Protein AF-A0A813A6P0-F1 (afdb_monomer_lite)

Structure (mmCIF, N/CA/C/O backbone):
data_AF-A0A813A6P0-F1
#
_entry.id   AF-A0A813A6P0-F1
#
loop_
_atom_site.group_PDB
_atom_site.id
_atom_site.type_symbol
_atom_site.label_atom_id
_atom_site.label_alt_id
_atom_site.label_comp_id
_atom_site.label_asym_id
_atom_site.label_entity_id
_atom_site.label_seq_id
_atom_site.pdbx_PDB_ins_code
_atom_site.Cartn_x
_atom_site.Cartn_y
_atom_site.Cartn_z
_atom_site.occupancy
_atom_site.B_iso_or_equiv
_atom_site.auth_seq_id
_atom_site.auth_comp_id
_atom_site.auth_asym_id
_atom_site.auth_atom_id
_atom_site.pdbx_PDB_model_num
ATOM 1 N N . MET A 1 1 ? 9.083 -2.008 -24.569 1.00 53.41 1 MET A N 1
ATOM 2 C CA . MET A 1 1 ? 10.157 -1.833 -23.577 1.00 53.41 1 MET A CA 1
ATOM 3 C C . MET A 1 1 ? 10.030 -2.790 -22.388 1.00 53.41 1 MET A C 1
ATOM 5 O O . MET A 1 1 ? 9.510 -2.415 -21.337 1.00 53.41 1 MET A O 1
ATOM 9 N N . ARG A 1 2 ? 10.473 -4.040 -22.572 1.00 54.16 2 ARG A N 1
ATOM 10 C CA . ARG A 1 2 ? 10.537 -5.105 -21.547 1.00 54.16 2 ARG A CA 1
ATOM 11 C C . ARG A 1 2 ? 12.002 -5.489 -21.346 1.00 54.16 2 ARG A C 1
ATOM 13 O O . ARG A 1 2 ? 12.738 -5.520 -22.327 1.00 54.16 2 ARG A O 1
ATOM 20 N N . PHE A 1 3 ? 12.427 -5.786 -20.118 1.00 65.81 3 PHE A N 1
ATOM 21 C CA . PHE A 1 3 ? 13.826 -6.122 -19.855 1.00 65.81 3 PHE A CA 1
ATOM 22 C C . PHE A 1 3 ? 14.015 -7.152 -18.747 1.00 65.81 3 PHE A C 1
ATOM 24 O O . PHE A 1 3 ? 13.202 -7.254 -17.833 1.00 65.81 3 PHE A O 1
ATOM 31 N N . LEU A 1 4 ? 15.136 -7.860 -18.823 1.00 63.03 4 LEU A N 1
ATOM 32 C CA . LEU A 1 4 ? 15.678 -8.726 -17.789 1.00 63.03 4 LEU A CA 1
ATOM 33 C C . LEU A 1 4 ? 16.896 -8.040 -17.160 1.00 63.03 4 LEU A C 1
ATOM 35 O O . LEU A 1 4 ? 17.732 -7.475 -17.868 1.00 63.03 4 LEU A O 1
ATOM 39 N N . GLN A 1 5 ? 17.016 -8.090 -15.833 1.00 65.38 5 GLN A N 1
ATOM 40 C CA . GLN A 1 5 ? 18.200 -7.618 -15.116 1.00 65.38 5 GLN A CA 1
ATOM 41 C C . GLN A 1 5 ? 18.972 -8.803 -14.529 1.00 65.38 5 GLN A C 1
ATOM 43 O O . GLN A 1 5 ? 18.424 -9.567 -13.743 1.00 65.38 5 GLN A O 1
ATOM 48 N N . LEU A 1 6 ? 20.262 -8.901 -14.852 1.00 59.06 6 LEU A N 1
ATOM 49 C CA . LEU A 1 6 ? 21.189 -9.916 -14.353 1.00 59.06 6 LEU A CA 1
ATOM 50 C C . LEU A 1 6 ? 22.360 -9.219 -13.652 1.00 59.06 6 LEU A C 1
ATOM 52 O O . LEU A 1 6 ? 23.270 -8.678 -14.283 1.00 59.06 6 LEU A O 1
ATOM 56 N N . GLY A 1 7 ? 22.321 -9.163 -12.319 1.00 66.06 7 GLY A N 1
ATOM 57 C CA . GLY A 1 7 ? 23.296 -8.404 -11.534 1.00 66.06 7 GLY A CA 1
ATOM 58 C C . GLY A 1 7 ? 23.298 -6.917 -11.910 1.00 66.06 7 GLY A C 1
ATOM 59 O O . GLY A 1 7 ? 22.307 -6.214 -11.706 1.00 66.06 7 GLY A O 1
ATOM 60 N N . LYS A 1 8 ? 24.426 -6.427 -12.443 1.00 73.56 8 LYS A N 1
ATOM 61 C CA . LYS A 1 8 ? 24.566 -5.047 -12.946 1.00 73.56 8 LYS A CA 1
ATOM 62 C C . LYS A 1 8 ? 24.266 -4.917 -14.438 1.00 73.56 8 LYS A C 1
ATOM 64 O O . LYS A 1 8 ? 24.390 -3.815 -14.958 1.00 73.56 8 LYS A O 1
ATOM 69 N N . PHE A 1 9 ? 23.892 -5.989 -15.120 1.00 75.62 9 PHE A N 1
ATOM 70 C CA . PHE A 1 9 ? 23.568 -5.968 -16.539 1.00 75.62 9 PHE A CA 1
ATOM 71 C C . PHE A 1 9 ? 22.054 -5.936 -16.735 1.00 75.62 9 PHE A C 1
ATOM 73 O O . PHE A 1 9 ? 21.309 -6.509 -15.939 1.00 75.62 9 PHE A O 1
ATOM 80 N N . ARG A 1 10 ? 21.591 -5.266 -17.787 1.00 74.62 10 ARG A N 1
ATOM 81 C CA . ARG A 1 10 ? 20.210 -5.359 -18.260 1.00 74.62 10 ARG A CA 1
ATOM 82 C C . ARG A 1 10 ? 20.204 -5.710 -19.733 1.00 74.62 10 ARG A C 1
ATOM 84 O O . ARG A 1 10 ? 21.042 -5.212 -20.476 1.00 74.62 10 ARG A O 1
ATOM 91 N N . ILE A 1 11 ? 19.258 -6.548 -20.126 1.00 83.00 11 ILE A N 1
ATOM 92 C CA . ILE A 1 11 ? 19.004 -6.898 -21.518 1.00 83.00 11 ILE A CA 1
ATOM 93 C C . ILE A 1 11 ? 17.529 -6.705 -21.821 1.00 83.00 11 ILE A C 1
ATOM 95 O O . ILE A 1 11 ? 16.694 -7.023 -20.975 1.00 83.00 11 ILE A O 1
ATOM 99 N N . GLY A 1 12 ? 17.172 -6.171 -22.980 1.00 75.75 12 GLY A N 1
ATOM 100 C CA . GLY A 1 12 ? 15.758 -5.970 -23.256 1.00 75.75 12 GLY A CA 1
ATOM 101 C C . GLY A 1 12 ? 15.425 -5.315 -24.576 1.00 75.75 12 GLY A C 1
ATOM 102 O O . GLY A 1 12 ? 16.261 -4.701 -25.232 1.00 75.75 12 GLY A O 1
ATOM 103 N N . ASP A 1 13 ? 14.150 -5.445 -24.915 1.00 74.56 13 ASP A N 1
ATOM 104 C CA . ASP A 1 13 ? 13.506 -4.716 -25.994 1.00 74.56 13 ASP A CA 1
ATOM 105 C C . ASP A 1 13 ? 13.376 -3.242 -25.609 1.00 74.56 13 ASP A C 1
ATOM 107 O O . ASP A 1 13 ? 12.907 -2.926 -24.509 1.00 74.56 13 ASP A O 1
ATOM 111 N N . VAL A 1 14 ? 13.734 -2.348 -26.529 1.00 62.59 14 VAL A N 1
ATOM 112 C CA . VAL A 1 14 ? 13.591 -0.906 -26.334 1.00 62.59 14 VAL A CA 1
ATOM 113 C C . VAL A 1 14 ? 12.241 -0.437 -26.896 1.00 62.59 14 VAL A C 1
ATOM 115 O O . VAL A 1 14 ? 11.357 -0.007 -26.155 1.00 62.59 14 VAL A O 1
ATOM 118 N N . ASP A 1 15 ? 12.012 -0.598 -28.192 1.00 66.31 15 ASP A N 1
ATOM 119 C CA . ASP A 1 15 ? 10.896 0.021 -28.922 1.00 66.31 15 ASP A CA 1
ATOM 120 C C . ASP A 1 15 ? 10.142 -0.933 -29.865 1.00 66.31 15 ASP A C 1
ATOM 122 O O . ASP A 1 15 ? 9.414 -0.482 -30.749 1.00 66.31 15 ASP A O 1
ATOM 126 N N . GLY A 1 16 ? 10.305 -2.245 -29.694 1.00 68.31 16 GLY A N 1
ATOM 127 C CA . GLY A 1 16 ? 9.749 -3.268 -30.579 1.00 68.31 16 GLY A CA 1
ATOM 128 C C . GLY A 1 16 ? 10.576 -3.514 -31.841 1.00 68.31 16 GLY A C 1
ATOM 129 O O . GLY A 1 16 ? 10.213 -4.375 -32.637 1.00 68.31 16 GLY A O 1
ATOM 130 N N . ARG A 1 17 ? 11.669 -2.769 -32.052 1.00 72.12 17 ARG A N 1
ATOM 131 C CA . ARG A 1 17 ? 12.561 -2.919 -33.213 1.00 72.12 17 ARG A CA 1
ATOM 132 C C . ARG A 1 17 ? 14.010 -3.176 -32.831 1.00 72.12 17 ARG A C 1
ATOM 134 O O . ARG A 1 17 ? 14.789 -3.568 -33.692 1.00 72.12 17 ARG A O 1
ATOM 141 N N . ARG A 1 18 ? 14.390 -2.909 -31.582 1.00 76.06 18 ARG A N 1
ATOM 142 C CA . ARG A 1 18 ? 15.786 -2.930 -31.141 1.00 76.06 18 ARG A CA 1
ATOM 143 C C . ARG A 1 18 ? 15.944 -3.602 -29.784 1.00 76.06 18 ARG A C 1
ATOM 145 O O . ARG A 1 18 ? 15.180 -3.327 -28.857 1.00 76.06 18 ARG A O 1
ATOM 152 N N . PHE A 1 19 ? 16.965 -4.447 -29.670 1.00 80.81 19 PHE A N 1
ATOM 153 C CA . PHE A 1 19 ? 17.335 -5.169 -28.453 1.00 80.81 19 PHE A CA 1
ATOM 154 C C . PHE A 1 19 ? 18.674 -4.652 -27.921 1.00 80.81 19 PHE A C 1
ATOM 156 O O . PHE A 1 19 ? 19.619 -4.482 -28.687 1.00 80.81 19 PHE A O 1
ATOM 163 N N . VAL A 1 20 ? 18.776 -4.385 -26.618 1.00 83.38 20 VAL A N 1
ATOM 164 C CA . VAL A 1 20 ? 19.974 -3.768 -26.020 1.00 83.38 20 VAL A CA 1
ATOM 165 C C . VAL A 1 20 ? 20.509 -4.550 -24.839 1.00 83.38 20 VAL A C 1
ATOM 167 O O . VAL A 1 20 ? 19.744 -5.163 -24.101 1.00 83.38 20 VAL A O 1
ATOM 170 N N . VAL A 1 21 ? 21.820 -4.443 -24.627 1.00 83.38 21 VAL A N 1
ATOM 171 C CA . VAL A 1 21 ? 22.552 -4.907 -23.446 1.00 83.38 21 VAL A CA 1
ATOM 172 C C . VAL A 1 21 ? 23.219 -3.697 -22.797 1.00 83.38 21 VAL A C 1
ATOM 174 O O . VAL A 1 21 ? 24.005 -3.001 -23.436 1.00 83.38 21 VAL A O 1
ATOM 177 N N . THR A 1 22 ? 22.940 -3.428 -21.524 1.00 79.62 22 THR A N 1
ATOM 178 C CA . THR A 1 22 ? 23.461 -2.262 -20.794 1.00 79.62 22 THR A CA 1
ATOM 179 C C . THR A 1 22 ? 24.051 -2.656 -19.442 1.00 79.62 22 THR A C 1
ATOM 181 O O . THR A 1 22 ? 23.710 -3.693 -18.876 1.00 79.62 22 THR A O 1
ATOM 184 N N . HIS A 1 23 ? 24.925 -1.814 -18.880 1.00 75.06 23 HIS A N 1
ATOM 185 C CA . HIS A 1 23 ? 25.440 -1.970 -17.517 1.00 75.06 23 HIS A CA 1
ATOM 186 C C . HIS A 1 23 ? 24.983 -0.817 -16.609 1.00 75.06 23 HIS A C 1
ATOM 188 O O . HIS A 1 23 ? 25.309 0.348 -16.831 1.00 75.06 23 HIS A O 1
ATOM 194 N N . LEU A 1 24 ? 24.254 -1.152 -15.545 1.00 63.12 24 LEU A N 1
ATOM 195 C CA . LEU A 1 24 ? 23.575 -0.244 -14.617 1.00 63.12 24 LEU A CA 1
ATOM 196 C C . LEU A 1 24 ? 24.505 0.751 -13.933 1.00 63.12 24 LEU A C 1
ATOM 198 O O . LEU A 1 24 ? 24.235 1.947 -13.918 1.00 63.12 24 LEU A O 1
ATOM 202 N N . LYS A 1 25 ? 25.609 0.262 -13.355 1.00 63.75 25 LYS A N 1
ATOM 203 C CA . LYS A 1 25 ? 26.492 1.103 -12.529 1.00 63.75 25 LYS A CA 1
ATOM 204 C C . LYS A 1 25 ? 27.263 2.125 -13.365 1.00 63.75 25 LYS A C 1
ATOM 206 O O . LYS A 1 25 ? 27.583 3.201 -12.874 1.00 63.75 25 LYS A O 1
ATOM 211 N N . THR A 1 26 ? 27.606 1.773 -14.601 1.00 62.28 26 THR A N 1
ATOM 212 C CA . THR A 1 26 ? 28.358 2.666 -15.497 1.00 62.28 26 THR A CA 1
ATOM 213 C C . THR A 1 26 ? 27.436 3.481 -16.396 1.00 62.28 26 THR A C 1
ATOM 215 O O . THR A 1 26 ? 27.852 4.527 -16.879 1.00 62.28 26 THR A O 1
ATOM 218 N N . GLY A 1 27 ? 26.192 3.035 -16.594 1.00 62.66 27 GLY A N 1
ATOM 219 C CA . GLY A 1 27 ? 25.265 3.613 -17.562 1.00 62.66 27 GLY A CA 1
ATOM 220 C C . GLY A 1 27 ? 25.603 3.256 -19.010 1.00 62.66 27 GLY A C 1
ATOM 221 O O . GLY A 1 27 ? 24.976 3.792 -19.916 1.00 62.66 27 GLY A O 1
ATOM 222 N N . ASN A 1 28 ? 26.582 2.374 -19.235 1.00 68.25 28 ASN A N 1
ATOM 223 C CA . ASN A 1 28 ? 27.074 2.070 -20.574 1.00 68.25 28 ASN A CA 1
ATOM 224 C C . ASN A 1 28 ? 26.067 1.211 -21.342 1.00 68.25 28 ASN A C 1
ATOM 226 O O . ASN A 1 28 ? 25.557 0.222 -20.806 1.00 68.25 28 ASN A O 1
ATOM 230 N N . LEU A 1 29 ? 25.861 1.559 -22.610 1.00 72.75 29 LEU A N 1
ATOM 231 C CA . LEU A 1 29 ? 25.412 0.626 -23.633 1.00 72.75 29 LEU A CA 1
ATOM 232 C C . LEU A 1 29 ? 26.588 -0.295 -23.969 1.00 72.75 29 LEU A C 1
ATOM 234 O O . LEU A 1 29 ? 27.685 0.190 -24.226 1.00 72.75 29 LEU A O 1
ATOM 238 N N . LEU A 1 30 ? 26.376 -1.604 -23.880 1.00 75.56 30 LEU A N 1
ATOM 239 C CA . LEU A 1 30 ? 27.382 -2.610 -24.217 1.00 75.56 30 LEU A CA 1
ATOM 240 C C . LEU A 1 30 ? 27.163 -3.135 -25.632 1.00 75.56 30 LEU A C 1
ATOM 242 O O . LEU A 1 30 ? 28.125 -3.265 -26.377 1.00 75.56 30 LEU A O 1
ATOM 246 N N . GLN A 1 31 ? 25.910 -3.436 -25.986 1.00 80.38 31 GLN A N 1
ATOM 247 C CA . GLN A 1 31 ? 25.528 -3.913 -27.316 1.00 80.38 31 GLN A CA 1
ATOM 248 C C . GLN A 1 31 ? 24.117 -3.438 -27.674 1.00 80.38 31 GLN A C 1
ATOM 250 O O . GLN A 1 31 ? 23.252 -3.328 -26.800 1.00 80.38 31 GLN A O 1
ATOM 255 N N . LEU A 1 32 ? 23.891 -3.189 -28.962 1.00 79.94 32 LEU A N 1
ATOM 256 C CA . LEU A 1 32 ? 22.609 -2.826 -29.556 1.00 79.94 32 LEU A CA 1
ATOM 257 C C . LEU A 1 32 ? 22.414 -3.659 -30.827 1.00 79.94 32 LEU A C 1
ATOM 259 O O . LEU A 1 32 ? 23.316 -3.751 -31.656 1.00 79.94 32 LEU A O 1
ATOM 263 N N . TYR A 1 33 ? 21.239 -4.263 -30.958 1.00 82.88 33 TYR A N 1
ATOM 264 C CA . TYR A 1 33 ? 20.861 -5.124 -32.072 1.00 82.88 33 TYR A CA 1
ATOM 265 C C . TYR A 1 33 ? 19.585 -4.609 -32.737 1.00 82.88 33 TYR A C 1
ATOM 267 O O . TYR A 1 33 ? 18.623 -4.249 -32.049 1.00 82.88 33 TYR A O 1
ATOM 275 N N . ASN A 1 34 ? 19.569 -4.620 -34.067 1.00 80.12 34 ASN A N 1
ATOM 276 C CA . ASN A 1 34 ? 18.387 -4.366 -34.886 1.00 80.12 34 ASN A CA 1
ATOM 277 C C . ASN A 1 34 ? 17.450 -5.583 -34.908 1.00 80.12 34 ASN A C 1
ATOM 279 O O . ASN A 1 34 ? 17.834 -6.697 -34.550 1.00 80.12 34 ASN A O 1
ATOM 283 N N . SER A 1 35 ? 16.215 -5.388 -35.375 1.00 81.69 35 SER A N 1
ATOM 284 C CA . SER A 1 35 ? 15.210 -6.456 -35.486 1.00 81.69 35 SER A CA 1
ATOM 285 C C . SER A 1 35 ? 15.594 -7.569 -36.463 1.00 81.69 35 SER A C 1
ATOM 287 O O . SER A 1 35 ? 15.035 -8.657 -36.390 1.00 81.69 35 SER A O 1
ATOM 289 N N . ASP A 1 36 ? 16.529 -7.300 -37.375 1.00 82.50 36 ASP A N 1
ATOM 290 C CA . ASP A 1 36 ? 17.105 -8.279 -38.303 1.00 82.50 36 ASP A CA 1
ATOM 291 C C . ASP A 1 36 ? 18.305 -9.052 -37.714 1.00 82.50 36 ASP A C 1
ATOM 293 O O . ASP A 1 36 ? 18.901 -9.884 -38.393 1.00 82.50 36 ASP A O 1
ATOM 297 N N . GLY A 1 37 ? 18.657 -8.792 -36.448 1.00 77.12 37 GLY A N 1
ATOM 298 C CA . GLY A 1 37 ? 19.751 -9.444 -35.729 1.00 77.12 37 GLY A CA 1
ATOM 299 C C . GLY A 1 37 ? 21.133 -8.831 -35.968 1.00 77.12 37 GLY A C 1
ATOM 300 O O . GLY A 1 37 ? 22.107 -9.291 -35.369 1.00 77.12 37 GLY A O 1
ATOM 301 N N . THR A 1 38 ? 21.247 -7.790 -36.797 1.00 83.44 38 THR A N 1
ATOM 302 C CA . THR A 1 38 ? 22.524 -7.101 -37.022 1.00 83.44 38 THR A CA 1
ATOM 303 C C . THR A 1 38 ? 22.912 -6.227 -35.831 1.00 83.44 38 THR A C 1
ATOM 305 O O . THR A 1 38 ? 22.054 -5.669 -35.143 1.00 83.44 38 THR A O 1
ATOM 308 N N . LEU A 1 39 ? 24.219 -6.105 -35.577 1.00 78.75 39 LEU A N 1
ATOM 309 C CA . LEU A 1 39 ? 24.739 -5.183 -34.570 1.00 78.75 39 LEU A CA 1
ATOM 310 C C . LEU A 1 39 ? 24.624 -3.751 -35.103 1.00 78.75 39 LEU A C 1
ATOM 312 O O . LEU A 1 39 ? 25.137 -3.449 -36.180 1.00 78.75 39 LEU A O 1
ATOM 316 N N . ASP A 1 40 ? 23.958 -2.881 -34.352 1.00 72.75 40 ASP A N 1
ATOM 317 C CA . ASP A 1 40 ? 23.882 -1.461 -34.679 1.00 72.75 40 ASP A CA 1
ATOM 318 C C . ASP A 1 40 ? 25.193 -0.789 -34.226 1.00 72.75 40 ASP A C 1
ATOM 320 O O . ASP A 1 40 ? 25.526 -0.839 -33.035 1.00 72.75 40 ASP A O 1
ATOM 324 N N . PRO A 1 41 ? 25.970 -0.189 -35.145 1.00 65.56 41 PRO A N 1
ATOM 325 C CA . PRO A 1 41 ? 27.238 0.450 -34.813 1.00 65.56 41 PRO A CA 1
ATOM 326 C C . PRO A 1 41 ? 27.069 1.788 -34.074 1.00 65.56 41 PRO A C 1
ATOM 328 O O . PRO A 1 41 ? 28.070 2.383 -33.668 1.00 65.56 41 PRO A O 1
ATOM 331 N N . ASP A 1 42 ? 25.843 2.297 -33.901 1.00 62.91 42 ASP A N 1
ATOM 332 C CA . ASP A 1 42 ? 25.589 3.546 -33.185 1.00 62.91 42 ASP A CA 1
ATOM 333 C C . ASP A 1 42 ? 25.695 3.379 -31.655 1.00 62.91 42 ASP A C 1
ATOM 335 O O . ASP A 1 42 ? 24.715 3.347 -30.907 1.00 62.91 42 ASP A O 1
ATOM 339 N N . GLU A 1 43 ? 26.935 3.352 -31.159 1.00 52.12 43 GLU A N 1
ATOM 340 C CA . GLU A 1 43 ? 27.258 3.382 -29.724 1.00 52.12 43 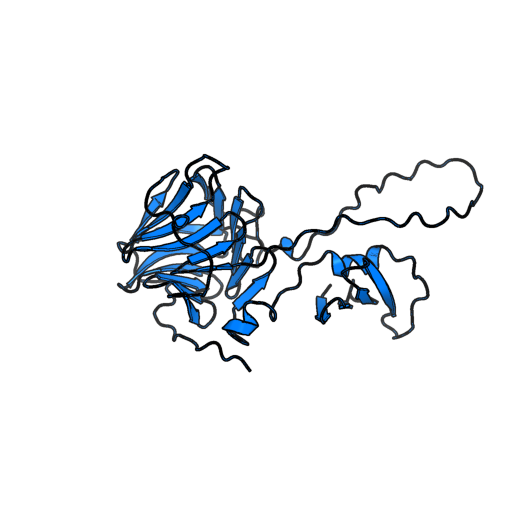GLU A CA 1
ATOM 341 C C . GLU A 1 43 ? 26.829 4.693 -29.028 1.00 52.12 43 GLU A C 1
ATOM 343 O O . GLU A 1 43 ? 26.880 4.805 -27.798 1.00 52.12 43 GLU A O 1
ATOM 348 N N . SER A 1 44 ? 26.406 5.712 -29.790 1.00 52.06 44 SER A N 1
ATOM 349 C CA . SER A 1 44 ? 25.999 7.024 -29.275 1.00 52.06 44 SER A CA 1
ATOM 350 C C . SER A 1 44 ? 24.519 7.107 -28.894 1.00 52.06 44 SER A C 1
ATOM 352 O O . SER A 1 44 ? 24.062 8.152 -28.413 1.00 52.06 44 SER A O 1
ATOM 354 N N . ALA A 1 45 ? 23.788 5.996 -29.041 1.00 54.78 45 ALA A N 1
ATOM 355 C CA . ALA A 1 45 ? 22.393 5.807 -28.674 1.00 54.78 45 ALA A CA 1
ATOM 356 C C . ALA A 1 45 ? 22.138 6.026 -27.168 1.00 54.78 45 ALA A C 1
ATOM 358 O O . ALA A 1 45 ? 21.860 5.109 -26.399 1.00 54.78 45 ALA A O 1
ATOM 359 N N . SER A 1 46 ? 22.171 7.283 -26.726 1.00 49.94 46 SER A N 1
ATOM 360 C CA . SER A 1 46 ? 21.837 7.720 -25.362 1.00 49.94 46 SER A CA 1
ATOM 361 C C . SER A 1 46 ? 20.435 7.277 -24.922 1.00 49.94 46 SER A C 1
ATOM 363 O O . SER A 1 46 ? 20.167 7.130 -23.729 1.00 49.94 46 SER A O 1
ATOM 365 N N . TRP A 1 47 ? 19.556 7.003 -25.889 1.00 54.66 47 TRP A N 1
ATOM 366 C CA . TRP A 1 47 ? 18.241 6.414 -25.684 1.00 54.66 47 TRP A CA 1
ATOM 367 C C . TRP A 1 47 ? 18.300 4.923 -25.301 1.00 54.66 47 TRP A C 1
ATOM 369 O O . TRP A 1 47 ? 17.442 4.466 -24.563 1.00 54.66 47 TRP A O 1
ATOM 379 N N . ALA A 1 48 ? 19.318 4.151 -25.684 1.00 50.22 48 ALA A N 1
ATOM 380 C CA . ALA A 1 48 ? 19.433 2.739 -25.302 1.00 50.22 48 ALA A CA 1
ATOM 381 C C . ALA A 1 48 ? 19.710 2.562 -23.793 1.00 50.22 48 ALA A C 1
ATOM 383 O O . ALA A 1 48 ? 19.229 1.623 -23.157 1.00 50.22 48 ALA A O 1
ATOM 384 N N . GLY A 1 49 ? 20.385 3.539 -23.174 1.00 54.25 49 GLY A N 1
ATOM 385 C CA . GLY A 1 49 ? 20.523 3.647 -21.718 1.00 54.25 49 GLY A CA 1
ATOM 386 C C . GLY A 1 49 ? 19.197 3.878 -20.977 1.00 54.25 49 GLY A C 1
ATOM 387 O O . GLY A 1 49 ? 19.160 3.743 -19.753 1.00 54.25 49 GLY A O 1
ATOM 388 N N . GLN A 1 50 ? 18.090 4.166 -21.680 1.00 55.91 50 GLN A N 1
ATOM 389 C CA . GLN A 1 50 ? 16.754 4.284 -21.081 1.00 55.91 50 GLN A CA 1
ATOM 390 C C . GLN A 1 50 ? 16.323 2.997 -20.383 1.00 55.91 50 GLN A C 1
ATOM 392 O O . GLN A 1 50 ? 15.606 3.088 -19.388 1.00 55.91 50 GLN A O 1
ATOM 397 N N . LEU A 1 51 ? 16.823 1.829 -20.814 1.00 56.09 51 LEU A N 1
ATOM 398 C CA . LEU A 1 51 ? 16.613 0.557 -20.123 1.00 56.09 51 LEU A CA 1
ATOM 399 C C . LEU A 1 51 ? 17.074 0.623 -18.657 1.00 56.09 51 LEU A C 1
ATOM 401 O O . LEU A 1 51 ? 16.412 0.066 -17.788 1.00 56.09 51 LEU A O 1
ATOM 405 N N . ASN A 1 52 ? 18.161 1.351 -18.355 1.00 55.59 52 ASN A N 1
ATOM 406 C CA . ASN A 1 52 ? 18.688 1.545 -16.995 1.00 55.59 52 ASN A CA 1
ATOM 407 C C . ASN A 1 52 ? 17.831 2.494 -16.138 1.00 55.59 52 ASN A C 1
ATOM 409 O O . ASN A 1 52 ? 17.875 2.411 -14.913 1.00 55.59 52 ASN A O 1
ATOM 413 N N . ASN A 1 53 ? 17.030 3.362 -16.763 1.00 53.59 53 ASN A N 1
ATOM 414 C CA . ASN A 1 53 ? 16.123 4.281 -16.067 1.00 53.59 53 ASN A CA 1
ATOM 415 C C . ASN A 1 53 ? 14.777 3.634 -15.720 1.00 53.59 53 ASN A C 1
ATOM 417 O O . ASN A 1 53 ? 13.956 4.246 -15.040 1.00 53.59 53 ASN A O 1
ATOM 421 N N . ARG A 1 54 ? 14.525 2.413 -16.205 1.00 51.81 54 ARG A N 1
ATOM 422 C CA . ARG A 1 54 ? 13.316 1.656 -15.875 1.00 51.81 54 ARG A CA 1
ATOM 423 C C . ARG A 1 54 ? 13.473 0.986 -14.515 1.00 51.81 54 ARG A C 1
ATOM 425 O O . ARG A 1 54 ? 14.568 0.572 -14.131 1.00 51.81 54 ARG A O 1
ATOM 432 N N . TYR A 1 55 ? 12.378 0.836 -13.788 1.00 48.62 55 TYR A N 1
ATOM 433 C CA . TYR A 1 55 ? 12.394 0.055 -12.557 1.00 48.62 55 TYR A CA 1
ATOM 434 C C . TYR A 1 55 ? 12.467 -1.416 -12.928 1.00 48.62 55 TYR A C 1
ATOM 436 O O . TYR A 1 55 ? 11.671 -1.887 -13.738 1.00 48.62 55 TYR A O 1
ATOM 444 N N . ALA A 1 56 ? 13.440 -2.138 -12.373 1.00 46.03 56 ALA A N 1
ATOM 445 C CA . ALA A 1 56 ? 13.386 -3.588 -12.448 1.00 46.03 56 ALA A CA 1
ATOM 446 C C . ALA A 1 56 ? 12.149 -4.008 -11.661 1.00 46.03 56 ALA A C 1
ATOM 448 O O . ALA A 1 56 ? 12.052 -3.708 -10.470 1.00 46.03 56 ALA A O 1
ATOM 449 N N . GLN A 1 57 ? 11.200 -4.651 -12.337 1.00 47.69 57 GLN A N 1
ATOM 450 C CA . GLN A 1 57 ? 10.243 -5.488 -11.638 1.00 47.69 57 GLN A CA 1
ATOM 451 C C . GLN A 1 57 ? 11.079 -6.586 -10.991 1.00 47.69 57 GLN A C 1
ATOM 453 O O . GLN A 1 57 ? 11.679 -7.417 -11.678 1.00 47.69 57 GLN A O 1
ATOM 458 N N . PHE A 1 58 ? 11.209 -6.542 -9.670 1.00 40.97 58 PHE A N 1
ATOM 459 C CA . PHE A 1 58 ? 11.801 -7.658 -8.970 1.00 40.97 58 PHE A CA 1
ATOM 460 C C . PHE A 1 58 ? 10.704 -8.714 -8.873 1.00 40.97 58 PHE A C 1
ATOM 462 O O . PHE A 1 58 ? 9.876 -8.710 -7.963 1.00 40.97 58 PHE A O 1
ATOM 469 N N . HIS A 1 59 ? 10.736 -9.647 -9.822 1.00 41.56 59 HIS A N 1
ATOM 470 C CA . HIS A 1 59 ? 10.390 -11.030 -9.502 1.00 41.56 59 HIS A CA 1
ATOM 471 C C . HIS A 1 59 ? 11.436 -11.621 -8.548 1.00 41.56 59 HIS A C 1
ATOM 473 O O . HIS A 1 59 ? 11.157 -12.577 -7.839 1.00 41.56 59 HIS A O 1
ATOM 479 N N . CYS A 1 60 ? 12.625 -11.001 -8.499 1.00 39.19 60 CYS A N 1
ATOM 480 C CA . CYS A 1 60 ? 13.830 -11.580 -7.943 1.00 39.19 60 CYS A CA 1
ATOM 481 C C . CYS A 1 60 ? 14.722 -10.548 -7.236 1.00 39.19 60 CYS A C 1
ATOM 483 O O . CYS A 1 60 ? 15.388 -9.751 -7.899 1.00 39.19 60 CYS A O 1
ATOM 485 N N . GLY A 1 61 ? 14.776 -10.568 -5.898 1.00 34.38 61 GLY A N 1
ATOM 486 C CA . GLY A 1 61 ? 15.806 -9.865 -5.114 1.00 34.38 61 GLY A CA 1
ATOM 487 C C . GLY A 1 61 ? 15.317 -9.208 -3.817 1.00 34.38 61 GLY A C 1
ATOM 488 O O . GLY A 1 61 ? 14.679 -8.160 -3.843 1.00 34.38 61 GLY A O 1
ATOM 489 N N . GLY A 1 62 ? 15.692 -9.792 -2.672 1.00 45.34 62 GLY A N 1
ATOM 490 C CA . GLY A 1 62 ? 15.281 -9.397 -1.316 1.00 45.34 62 GLY A CA 1
ATOM 491 C C . GLY A 1 62 ? 14.066 -10.188 -0.842 1.00 45.34 62 GLY A C 1
ATOM 492 O O . GLY A 1 62 ? 14.157 -10.936 0.121 1.00 45.34 62 GLY A O 1
ATOM 493 N N . VAL A 1 63 ? 12.967 -10.096 -1.590 1.00 45.22 63 VAL A N 1
ATOM 494 C CA . VAL A 1 63 ? 11.763 -10.907 -1.357 1.00 45.22 63 VAL A CA 1
ATOM 495 C C . VAL A 1 63 ? 12.031 -12.371 -1.688 1.00 45.22 63 VAL A C 1
ATOM 497 O O . VAL A 1 63 ? 11.704 -13.242 -0.909 1.00 45.22 63 VAL A O 1
ATOM 500 N N . GLN A 1 64 ? 12.740 -12.646 -2.777 1.00 42.00 64 GLN A N 1
ATOM 501 C CA . GLN A 1 64 ? 13.023 -14.009 -3.228 1.00 42.00 64 GLN A CA 1
ATOM 502 C C . GLN A 1 64 ? 13.967 -14.804 -2.305 1.00 42.00 64 GLN A C 1
ATOM 504 O O . GLN A 1 64 ? 13.871 -16.018 -2.232 1.00 42.00 64 GLN A O 1
ATOM 509 N N . THR A 1 65 ? 14.829 -14.115 -1.547 1.00 43.00 65 THR A N 1
ATOM 510 C CA . THR A 1 65 ? 15.667 -14.725 -0.496 1.00 43.00 65 THR A CA 1
ATOM 511 C C . THR A 1 65 ? 14.841 -15.125 0.734 1.00 43.00 65 THR A C 1
ATOM 513 O O . THR A 1 65 ? 15.297 -15.921 1.543 1.00 43.00 65 THR A O 1
ATOM 516 N N . ILE A 1 66 ? 13.642 -14.552 0.880 1.00 43.53 66 ILE A N 1
ATOM 517 C CA . ILE A 1 66 ? 12.706 -14.804 1.981 1.00 43.53 66 ILE A CA 1
ATOM 518 C C . ILE A 1 66 ? 11.533 -15.690 1.514 1.00 43.53 66 ILE A C 1
ATOM 520 O O . ILE A 1 66 ? 10.970 -16.406 2.329 1.00 43.53 66 ILE A O 1
ATOM 524 N N . LEU A 1 67 ? 11.167 -15.650 0.225 1.00 45.84 67 LEU A N 1
ATOM 525 C CA . LEU A 1 67 ? 9.884 -16.131 -0.292 1.00 45.84 67 LEU A CA 1
ATOM 526 C C . LEU A 1 67 ? 9.942 -16.952 -1.608 1.00 45.84 67 LEU A C 1
ATOM 528 O O . LEU A 1 67 ? 8.931 -17.492 -2.036 1.00 45.84 67 LEU A O 1
ATOM 532 N N . GLY A 1 68 ? 11.060 -17.012 -2.335 1.00 46.94 68 GLY A N 1
ATOM 533 C CA . GLY A 1 68 ? 11.071 -17.625 -3.674 1.00 46.94 68 GLY A CA 1
ATOM 534 C C . GLY A 1 68 ? 10.002 -17.088 -4.648 1.00 46.94 68 GLY A C 1
ATOM 535 O O . GLY A 1 68 ? 9.723 -15.884 -4.644 1.00 46.94 68 GLY A O 1
ATOM 536 N N . THR A 1 69 ? 9.464 -17.921 -5.550 1.00 50.19 69 THR A N 1
ATOM 537 C CA . THR A 1 69 ? 8.437 -17.489 -6.523 1.00 50.19 69 THR A CA 1
ATOM 538 C C . THR A 1 69 ? 7.039 -17.527 -5.889 1.00 50.19 69 THR A C 1
ATOM 540 O O . THR A 1 69 ? 6.488 -18.592 -5.653 1.00 50.19 69 THR A O 1
ATOM 543 N N . CYS A 1 70 ? 6.432 -16.365 -5.615 1.00 57.38 70 CYS A N 1
ATOM 544 C CA . CYS A 1 70 ? 5.037 -16.299 -5.148 1.00 57.38 70 CYS A CA 1
ATOM 545 C C . CYS A 1 70 ? 4.137 -15.825 -6.302 1.00 57.38 70 CYS A C 1
ATOM 547 O O . CYS A 1 70 ? 4.256 -14.666 -6.726 1.00 57.38 70 CYS A O 1
ATOM 549 N N . PRO A 1 71 ? 3.250 -16.685 -6.839 1.00 61.06 71 PRO A N 1
ATOM 550 C CA . PRO A 1 71 ? 2.325 -16.305 -7.900 1.00 61.06 71 PRO A CA 1
ATOM 551 C C . PRO A 1 71 ? 1.516 -15.053 -7.532 1.00 61.06 71 PRO A C 1
ATOM 553 O O . PRO A 1 71 ? 0.975 -14.931 -6.435 1.00 61.06 71 PRO A O 1
ATOM 556 N N . GLY A 1 72 ? 1.454 -14.092 -8.456 1.00 61.38 72 GLY A N 1
ATOM 557 C CA . GLY A 1 72 ? 0.620 -12.899 -8.297 1.00 61.38 72 GLY A CA 1
ATOM 558 C C . GLY A 1 72 ? 1.183 -11.789 -7.400 1.00 61.38 72 GLY A C 1
ATOM 559 O O . GLY A 1 72 ? 0.489 -10.790 -7.203 1.00 61.38 72 GLY A O 1
ATOM 560 N N . ILE A 1 73 ? 2.419 -11.915 -6.900 1.00 72.94 73 ILE A N 1
ATOM 561 C CA . ILE A 1 73 ? 3.095 -10.881 -6.099 1.00 72.94 73 ILE A CA 1
ATOM 562 C C . ILE A 1 73 ? 4.341 -10.382 -6.832 1.00 72.94 73 ILE A C 1
ATOM 564 O O . ILE A 1 73 ? 5.151 -11.152 -7.341 1.00 72.94 73 ILE A O 1
ATOM 568 N N . THR A 1 74 ? 4.517 -9.066 -6.922 1.00 77.69 74 THR A N 1
ATOM 569 C CA . THR A 1 74 ? 5.721 -8.450 -7.510 1.00 77.69 74 THR A CA 1
ATOM 570 C C . THR A 1 74 ? 6.121 -7.229 -6.700 1.00 77.69 74 THR A C 1
ATOM 572 O O . THR A 1 74 ? 5.266 -6.519 -6.182 1.00 77.69 74 THR A O 1
ATOM 575 N N . THR A 1 75 ? 7.419 -6.958 -6.564 1.00 76.38 75 THR A N 1
ATOM 576 C CA . THR A 1 75 ? 7.898 -5.789 -5.808 1.00 76.38 75 THR A CA 1
ATOM 577 C C . THR A 1 75 ? 8.904 -4.984 -6.620 1.00 76.38 75 THR A C 1
ATOM 579 O O . THR A 1 75 ? 9.535 -5.493 -7.545 1.00 76.38 75 THR A O 1
ATOM 582 N N . GLY A 1 76 ? 9.039 -3.699 -6.301 1.00 74.88 76 GLY A N 1
ATOM 583 C CA . GLY A 1 76 ? 9.951 -2.790 -6.995 1.00 74.88 76 GLY A CA 1
ATOM 584 C C . GLY A 1 76 ? 10.426 -1.639 -6.112 1.00 74.88 76 GLY A C 1
ATOM 585 O O . GLY A 1 76 ? 10.455 -1.765 -4.888 1.00 74.88 76 GLY A O 1
ATOM 586 N N . ASP A 1 77 ? 10.816 -0.512 -6.722 1.00 77.75 77 ASP A N 1
ATOM 587 C CA . ASP A 1 77 ? 11.170 0.710 -5.976 1.00 77.75 77 ASP A CA 1
ATOM 588 C C . ASP A 1 77 ? 9.944 1.239 -5.229 1.00 77.75 77 ASP A C 1
ATOM 590 O O . ASP A 1 77 ? 9.043 1.833 -5.828 1.00 77.75 77 ASP A O 1
ATOM 594 N N . ARG A 1 78 ? 9.920 1.008 -3.913 1.00 86.69 78 ARG A N 1
ATOM 595 C CA . ARG A 1 78 ? 8.868 1.461 -2.996 1.00 86.69 78 ARG A CA 1
ATOM 596 C C . ARG A 1 78 ? 7.451 1.101 -3.456 1.00 86.69 78 ARG A C 1
ATOM 598 O O . ARG A 1 78 ? 6.518 1.857 -3.180 1.00 86.69 78 ARG A O 1
ATOM 605 N N . PHE A 1 79 ? 7.281 -0.034 -4.136 1.00 89.50 79 PHE A N 1
ATOM 606 C CA . PHE A 1 79 ? 5.964 -0.563 -4.484 1.00 89.50 79 PHE A CA 1
ATOM 607 C C . PHE A 1 79 ? 5.868 -2.078 -4.305 1.00 89.50 79 PHE A C 1
ATOM 609 O O . PHE A 1 79 ? 6.861 -2.803 -4.408 1.00 89.50 79 PHE A O 1
ATOM 616 N N . MET A 1 80 ? 4.638 -2.530 -4.086 1.00 90.31 80 MET A N 1
ATOM 617 C CA . MET A 1 80 ? 4.207 -3.921 -4.129 1.00 90.31 80 MET A CA 1
ATOM 618 C C . MET A 1 80 ? 3.000 -4.008 -5.058 1.00 90.31 80 MET A C 1
ATOM 620 O O . MET A 1 80 ? 2.091 -3.184 -4.989 1.00 90.31 80 MET A O 1
ATOM 624 N N . GLN A 1 81 ? 3.013 -5.000 -5.934 1.00 90.62 81 GLN A N 1
ATOM 625 C CA . GLN A 1 81 ? 1.921 -5.360 -6.814 1.00 90.62 81 GLN A CA 1
ATOM 626 C C . GLN A 1 81 ? 1.308 -6.671 -6.331 1.00 90.62 81 GLN A C 1
ATOM 628 O O . GLN A 1 81 ? 2.033 -7.631 -6.067 1.00 90.62 81 GLN A O 1
ATOM 633 N N . LEU A 1 82 ? -0.018 -6.690 -6.263 1.00 89.81 82 LEU A N 1
ATOM 634 C CA . LEU A 1 82 ? -0.849 -7.835 -5.923 1.00 89.81 82 LEU A CA 1
ATOM 635 C C . LEU A 1 82 ? -1.882 -7.971 -7.044 1.00 89.81 82 LEU A C 1
ATOM 637 O O . LEU A 1 82 ? -2.782 -7.143 -7.154 1.00 89.81 82 LEU A O 1
ATOM 641 N N . GLY A 1 83 ? -1.689 -8.943 -7.937 1.00 89.19 83 GLY A N 1
ATOM 642 C CA . GLY A 1 83 ? -2.515 -9.084 -9.140 1.00 89.19 83 GLY A CA 1
ATOM 643 C C . GLY A 1 83 ? -2.478 -7.838 -10.030 1.00 89.19 83 GLY A C 1
ATOM 644 O O . GLY A 1 83 ? -1.406 -7.438 -10.507 1.00 89.19 83 GLY A O 1
ATOM 645 N N . ASP A 1 84 ? -3.645 -7.225 -10.233 1.00 92.56 84 ASP A N 1
ATOM 646 C CA . ASP A 1 84 ? -3.822 -6.005 -11.037 1.00 92.56 84 ASP A CA 1
ATOM 647 C C . ASP A 1 84 ? -3.764 -4.705 -10.217 1.00 92.56 84 ASP A C 1
ATOM 649 O O . ASP A 1 84 ? -4.032 -3.619 -10.732 1.00 92.56 84 ASP A O 1
ATOM 653 N N . TRP A 1 85 ? -3.332 -4.788 -8.956 1.00 96.62 85 TRP A N 1
ATOM 654 C CA . TRP A 1 85 ? -3.272 -3.663 -8.026 1.00 96.62 85 TRP A CA 1
ATOM 655 C C . TRP A 1 85 ? -1.854 -3.349 -7.566 1.00 96.62 85 TRP A C 1
ATOM 657 O O . TRP A 1 85 ? -1.028 -4.245 -7.400 1.00 96.62 85 TRP A O 1
ATOM 667 N N . ARG A 1 86 ? -1.568 -2.066 -7.321 1.00 95.00 86 ARG A N 1
ATOM 668 C CA . ARG A 1 86 ? -0.304 -1.579 -6.759 1.00 95.00 86 ARG A CA 1
ATOM 669 C C . ARG A 1 86 ? -0.509 -0.699 -5.548 1.00 95.00 86 ARG A C 1
ATOM 671 O O . ARG A 1 86 ? -1.292 0.247 -5.588 1.00 95.00 86 ARG A O 1
ATOM 678 N N . LEU A 1 87 ? 0.305 -0.975 -4.537 1.00 96.94 87 LEU A N 1
ATOM 679 C CA . LEU A 1 87 ? 0.543 -0.141 -3.374 1.00 96.94 87 LEU A CA 1
ATOM 680 C C . LEU A 1 87 ? 1.924 0.485 -3.525 1.00 96.94 87 LEU A C 1
ATOM 682 O O . LEU A 1 87 ? 2.902 -0.241 -3.727 1.00 96.94 87 LEU A O 1
ATOM 686 N N . ALA A 1 88 ? 2.024 1.809 -3.454 1.00 94.12 88 ALA A N 1
ATOM 687 C CA . ALA A 1 88 ? 3.273 2.496 -3.756 1.00 94.12 88 ALA A CA 1
ATOM 688 C C . ALA A 1 88 ? 3.462 3.778 -2.941 1.00 94.12 88 ALA A C 1
ATOM 690 O O . ALA A 1 88 ? 2.600 4.647 -2.940 1.00 94.12 88 ALA A O 1
ATOM 691 N N . ALA A 1 89 ? 4.636 3.961 -2.329 1.00 95.12 89 ALA A N 1
ATOM 692 C CA . ALA A 1 89 ? 5.047 5.279 -1.840 1.00 95.12 89 ALA A CA 1
ATOM 693 C C . ALA A 1 89 ? 5.573 6.102 -3.017 1.00 95.12 89 ALA A C 1
ATOM 695 O O . ALA A 1 89 ? 6.723 5.910 -3.424 1.00 95.12 89 ALA A O 1
ATOM 696 N N . MET A 1 90 ? 4.724 6.964 -3.584 1.00 90.81 90 MET A N 1
ATOM 697 C CA . MET A 1 90 ? 4.939 7.763 -4.799 1.00 90.81 90 MET A CA 1
ATOM 698 C C . MET A 1 90 ? 6.078 8.777 -4.664 1.00 90.81 90 MET A C 1
ATOM 700 O O . MET A 1 90 ? 6.860 8.979 -5.598 1.00 90.81 90 MET A O 1
ATOM 704 N N . ASP A 1 91 ? 6.242 9.319 -3.469 1.00 90.19 91 ASP A N 1
ATOM 705 C CA . ASP A 1 91 ? 7.388 10.108 -3.037 1.00 90.19 91 ASP A CA 1
ATOM 706 C C . ASP A 1 91 ? 7.506 10.004 -1.503 1.00 90.19 91 ASP A C 1
ATOM 708 O O . ASP A 1 91 ? 7.106 9.000 -0.912 1.00 90.19 91 ASP A O 1
ATOM 712 N N . ASN A 1 92 ? 8.097 11.002 -0.846 1.00 92.44 92 ASN A N 1
ATOM 713 C CA . ASN A 1 92 ? 8.185 11.030 0.614 1.00 92.44 92 ASN A CA 1
ATOM 714 C C . ASN A 1 92 ? 6.880 11.450 1.301 1.00 92.44 92 ASN A C 1
ATOM 716 O O . ASN A 1 92 ? 6.821 11.347 2.519 1.00 92.44 92 ASN A O 1
ATOM 720 N N . ASN A 1 93 ? 5.882 11.924 0.558 1.00 94.88 93 ASN A N 1
ATOM 721 C CA . ASN A 1 93 ? 4.673 12.574 1.056 1.00 94.88 93 ASN A CA 1
ATOM 722 C C . ASN A 1 93 ? 3.372 11.919 0.566 1.00 94.88 93 ASN A C 1
ATOM 724 O O . ASN A 1 93 ? 2.330 12.189 1.151 1.00 94.88 93 ASN A O 1
ATOM 728 N N . HIS A 1 94 ? 3.416 11.042 -0.439 1.00 96.00 94 HIS A N 1
ATOM 729 C CA . HIS A 1 94 ? 2.245 10.403 -1.038 1.00 96.00 94 HIS A CA 1
ATOM 730 C C . HIS A 1 94 ? 2.409 8.882 -1.099 1.00 96.00 94 HIS A C 1
ATOM 732 O O . HIS A 1 94 ? 3.387 8.375 -1.651 1.00 96.00 94 HIS A O 1
ATOM 738 N N . PHE A 1 95 ? 1.421 8.152 -0.590 1.00 97.94 95 PHE A N 1
ATOM 739 C CA . PHE A 1 95 ? 1.276 6.708 -0.755 1.00 97.94 95 PHE A CA 1
ATOM 740 C C . PHE A 1 95 ? -0.036 6.409 -1.474 1.00 97.94 95 PHE A C 1
ATOM 742 O O . PHE A 1 95 ? -1.064 6.955 -1.091 1.00 97.94 95 PHE A O 1
ATOM 749 N N . SER A 1 96 ? -0.025 5.573 -2.508 1.00 97.69 96 SER A N 1
ATOM 750 C CA . SER A 1 96 ? -1.204 5.321 -3.338 1.00 97.69 96 SER A CA 1
ATOM 751 C C . SER A 1 96 ? -1.576 3.848 -3.442 1.00 97.69 96 SER A C 1
ATOM 753 O O . SER A 1 96 ? -0.723 2.962 -3.350 1.00 97.69 96 SER A O 1
ATOM 755 N N . ILE A 1 97 ? -2.874 3.615 -3.652 1.00 98.38 97 ILE A N 1
ATOM 756 C CA . ILE A 1 97 ? -3.454 2.343 -4.092 1.00 98.38 97 ILE A CA 1
ATOM 757 C C . ILE A 1 97 ? -4.052 2.583 -5.480 1.00 98.38 97 ILE A C 1
ATOM 759 O O . ILE A 1 97 ? -4.921 3.440 -5.640 1.00 98.38 97 ILE A O 1
ATOM 763 N N . SER A 1 98 ? -3.562 1.856 -6.484 1.00 97.56 98 SER A N 1
ATOM 764 C CA . SER A 1 98 ? -3.904 2.076 -7.898 1.00 97.56 98 SER A CA 1
ATOM 765 C C . SER A 1 98 ? -4.047 0.769 -8.673 1.00 97.56 98 SER A C 1
ATOM 767 O O . SER A 1 98 ? -3.371 -0.217 -8.372 1.00 97.56 98 SER A O 1
ATOM 769 N N . HIS A 1 99 ? -4.894 0.768 -9.692 1.00 96.50 99 HIS A N 1
ATOM 770 C CA . HIS A 1 99 ? -5.213 -0.378 -10.530 1.00 96.50 99 HIS A CA 1
ATOM 771 C C . HIS A 1 99 ? -4.525 -0.282 -11.904 1.00 96.50 99 HIS A C 1
ATOM 773 O O . HIS A 1 99 ? -4.207 0.805 -12.389 1.00 96.50 99 HIS A O 1
ATOM 779 N N . ARG A 1 100 ? -4.263 -1.433 -12.538 1.00 91.69 100 ARG A N 1
ATOM 780 C CA . ARG A 1 100 ? -3.493 -1.542 -13.791 1.00 91.69 100 ARG A CA 1
ATOM 781 C C . ARG A 1 100 ? -4.063 -0.732 -14.952 1.00 91.69 100 ARG A C 1
ATOM 783 O O . ARG A 1 100 ? -3.313 -0.363 -15.851 1.00 91.69 100 ARG A O 1
ATOM 790 N N . ASN A 1 101 ? -5.363 -0.466 -14.949 1.00 87.69 101 ASN A N 1
ATOM 791 C CA . ASN A 1 101 ? -6.010 0.335 -15.988 1.00 87.69 101 ASN A CA 1
ATOM 792 C C . ASN A 1 101 ? -5.680 1.839 -15.922 1.00 87.69 101 ASN A C 1
ATOM 794 O O . ASN A 1 101 ? -6.131 2.563 -16.799 1.00 87.69 101 ASN A O 1
ATOM 798 N N . GLY A 1 102 ? -4.910 2.295 -14.928 1.00 88.25 102 GLY A N 1
ATOM 799 C CA . GLY A 1 102 ? -4.512 3.697 -14.771 1.00 88.25 102 GLY A CA 1
ATOM 800 C C . GLY A 1 102 ? -5.222 4.426 -13.630 1.00 88.25 102 GLY A C 1
ATOM 801 O O . GLY A 1 102 ? -4.781 5.505 -13.253 1.00 88.25 102 GLY A O 1
ATOM 802 N N . GLU A 1 103 ? -6.254 3.828 -13.030 1.00 95.62 103 GLU A N 1
ATOM 803 C CA . GLU A 1 103 ? -7.003 4.453 -11.939 1.00 95.62 103 GLU A CA 1
ATOM 804 C C . GLU A 1 103 ? -6.257 4.398 -10.599 1.00 95.62 103 GLU A C 1
ATOM 806 O O . GLU A 1 103 ? -5.791 3.348 -10.146 1.00 95.62 103 GLU A O 1
ATOM 811 N N . THR A 1 104 ? -6.217 5.525 -9.902 1.00 97.44 104 THR A N 1
ATOM 812 C CA . THR A 1 104 ? -5.776 5.671 -8.517 1.00 97.44 104 THR A CA 1
ATOM 813 C C . THR A 1 104 ? -6.997 5.783 -7.621 1.00 97.44 104 THR A C 1
ATOM 815 O O . THR A 1 104 ? -7.696 6.795 -7.597 1.00 97.44 104 THR A O 1
ATOM 818 N N . ALA A 1 105 ? -7.232 4.746 -6.819 1.00 98.31 105 ALA A N 1
ATOM 819 C CA . ALA A 1 105 ? -8.399 4.691 -5.952 1.00 98.31 105 ALA A CA 1
ATOM 820 C C . ALA A 1 105 ? -8.236 5.539 -4.682 1.00 98.31 105 ALA A C 1
ATOM 822 O O . ALA A 1 105 ? -9.205 6.084 -4.147 1.00 98.31 105 ALA A O 1
ATOM 823 N N . MET A 1 106 ? -7.010 5.658 -4.171 1.00 98.50 106 MET A N 1
ATOM 824 C CA . MET A 1 106 ? -6.743 6.420 -2.954 1.00 98.50 106 MET A CA 1
ATOM 825 C C . MET A 1 106 ? -5.299 6.896 -2.880 1.00 98.50 106 MET A C 1
ATOM 827 O O . MET A 1 106 ? -4.376 6.144 -3.198 1.00 98.50 106 MET A O 1
ATOM 831 N N . ILE A 1 107 ? -5.119 8.115 -2.370 1.00 98.38 107 ILE A N 1
ATOM 832 C CA . ILE A 1 107 ? -3.827 8.673 -1.973 1.00 98.38 107 ILE A CA 1
ATOM 833 C C . ILE A 1 107 ? -3.875 9.019 -0.482 1.00 98.38 107 ILE A C 1
ATOM 835 O O . ILE A 1 107 ? -4.758 9.744 -0.022 1.00 98.38 107 ILE A O 1
ATOM 839 N N . TYR A 1 108 ? -2.889 8.524 0.253 1.00 98.38 108 TYR A N 1
ATOM 840 C CA . TYR A 1 108 ? -2.627 8.777 1.662 1.00 98.38 108 TYR A CA 1
ATOM 841 C C . TYR A 1 108 ? -1.442 9.733 1.768 1.00 98.38 108 TYR A C 1
ATOM 843 O O . TYR A 1 108 ? -0.349 9.417 1.285 1.00 98.38 108 TYR A O 1
ATOM 851 N N . LYS A 1 109 ? -1.644 10.900 2.380 1.00 97.25 109 LYS A N 1
ATOM 852 C CA . LYS A 1 109 ? -0.596 11.915 2.500 1.00 97.25 109 LYS A CA 1
ATOM 853 C C . LYS A 1 109 ? 0.098 11.871 3.853 1.00 97.25 109 LYS A C 1
ATOM 855 O O . LYS A 1 109 ? -0.502 11.530 4.867 1.00 97.25 109 LYS A O 1
ATOM 860 N N . SER A 1 110 ? 1.370 12.260 3.869 1.00 94.88 110 SER A N 1
ATOM 861 C CA . SER A 1 110 ? 2.201 12.320 5.079 1.00 94.88 110 SER A CA 1
ATOM 862 C C . SER A 1 110 ? 1.704 13.293 6.147 1.00 94.88 110 SER A C 1
ATOM 864 O O . SER A 1 110 ? 2.196 13.232 7.260 1.00 94.88 110 SER A O 1
ATOM 866 N N . ASP A 1 111 ? 0.793 14.205 5.800 1.00 92.44 111 ASP A N 1
ATOM 867 C CA . ASP A 1 111 ? 0.134 15.145 6.718 1.00 92.44 111 ASP A CA 1
ATOM 868 C C . ASP A 1 111 ? -1.186 14.594 7.298 1.00 92.44 111 ASP A C 1
ATOM 870 O O . ASP A 1 111 ? -1.916 15.315 7.976 1.00 92.44 111 ASP A O 1
ATOM 874 N N . GLY A 1 112 ? -1.521 13.332 7.004 1.00 92.44 112 GLY A N 1
ATOM 875 C CA . GLY A 1 112 ? -2.749 12.676 7.447 1.00 92.44 112 GLY A CA 1
ATOM 876 C C . GLY A 1 112 ? -3.952 12.859 6.520 1.00 92.44 112 GLY A C 1
ATOM 877 O O . GLY A 1 112 ? -4.980 12.227 6.753 1.00 92.44 112 GLY A O 1
ATOM 878 N N . THR A 1 113 ? -3.852 13.682 5.470 1.00 95.62 113 THR A N 1
ATOM 879 C CA . THR A 1 113 ? -4.970 13.919 4.542 1.00 95.62 113 THR A CA 1
ATOM 880 C C . THR A 1 113 ? -5.145 12.782 3.529 1.00 95.62 113 THR A C 1
ATOM 882 O O . THR A 1 113 ? -4.195 12.089 3.155 1.00 95.62 113 THR A O 1
ATOM 885 N N . LEU A 1 114 ? -6.388 12.586 3.075 1.00 97.88 114 LEU A N 1
ATOM 886 C CA . LEU A 1 114 ? -6.777 11.536 2.132 1.00 97.88 114 LEU A CA 1
ATOM 887 C C . LEU A 1 114 ? -7.345 12.150 0.858 1.00 97.88 114 LEU A C 1
ATOM 889 O O . LEU A 1 114 ? -8.214 13.019 0.922 1.00 97.88 114 LEU A O 1
ATOM 893 N N . HIS A 1 115 ? -6.915 11.655 -0.299 1.00 97.50 115 HIS A N 1
ATOM 894 C CA . HIS A 1 115 ? -7.498 12.028 -1.583 1.00 97.50 115 HIS A CA 1
ATOM 895 C C . HIS A 1 115 ? -8.110 10.787 -2.226 1.00 97.50 115 HIS A C 1
ATOM 897 O O . HIS A 1 115 ? -7.400 9.912 -2.723 1.00 97.50 115 HIS A O 1
ATOM 903 N N . LYS A 1 116 ? -9.443 10.722 -2.206 1.00 97.44 116 LYS A N 1
ATOM 904 C CA . LYS A 1 116 ? -10.210 9.641 -2.835 1.00 97.44 116 LYS A CA 1
ATOM 905 C C . LYS A 1 116 ? -10.175 9.772 -4.361 1.00 97.44 116 LYS A C 1
ATOM 907 O O . LYS A 1 116 ? -10.137 10.900 -4.872 1.00 97.44 116 LYS A O 1
ATOM 912 N N . GLY A 1 117 ? -10.177 8.631 -5.047 1.00 95.81 117 GLY A N 1
ATOM 913 C CA . GLY A 1 117 ? -10.432 8.519 -6.482 1.00 95.81 117 GLY A CA 1
ATOM 914 C C . GLY A 1 117 ? -11.917 8.701 -6.843 1.00 95.81 117 GLY A C 1
ATOM 915 O O . GLY A 1 117 ? -12.729 8.989 -5.952 1.00 95.81 117 GLY A O 1
ATOM 916 N N . PRO A 1 118 ? -12.287 8.541 -8.125 1.00 97.00 118 PRO A N 1
ATOM 917 C CA . PRO A 1 118 ? -11.431 8.129 -9.246 1.00 97.00 118 PRO A CA 1
ATOM 918 C C . PRO A 1 118 ? -10.450 9.219 -9.687 1.00 97.00 118 PRO A C 1
ATOM 920 O O . PRO A 1 118 ? -10.749 10.410 -9.566 1.00 97.00 118 PRO A O 1
ATOM 923 N N . ARG A 1 119 ? -9.258 8.812 -10.131 1.00 93.94 119 ARG A N 1
ATOM 924 C CA . ARG A 1 119 ? -8.123 9.690 -10.468 1.00 93.94 119 ARG A CA 1
ATOM 925 C C . ARG A 1 119 ? -7.184 8.972 -11.424 1.00 93.94 119 ARG A C 1
ATOM 927 O O . ARG A 1 119 ? -6.880 7.811 -11.210 1.00 93.94 119 ARG A O 1
ATOM 934 N N . GLU A 1 120 ? -6.606 9.696 -12.370 1.00 90.44 120 GLU A N 1
ATOM 935 C CA . GLU A 1 120 ? -5.609 9.154 -13.310 1.00 90.44 120 GLU A CA 1
ATOM 936 C C . GLU A 1 120 ? -4.168 9.565 -12.948 1.00 90.44 120 GLU A C 1
ATOM 938 O O . GLU A 1 120 ? -3.210 9.230 -13.640 1.00 90.44 120 GLU A O 1
ATOM 943 N N . ASP A 1 121 ? -3.989 10.319 -11.858 1.00 89.81 121 ASP A N 1
ATOM 944 C CA . ASP A 1 121 ? -2.696 10.775 -11.356 1.00 89.81 121 ASP A CA 1
ATOM 945 C C . ASP A 1 121 ? -2.258 10.007 -10.098 1.00 89.81 121 ASP A C 1
ATOM 947 O O . ASP A 1 121 ? -3.025 9.277 -9.473 1.00 89.81 121 ASP A O 1
ATOM 951 N N . TRP A 1 122 ? -0.977 10.134 -9.729 1.00 90.31 122 TRP A N 1
ATOM 952 C CA . TRP A 1 122 ? -0.375 9.476 -8.553 1.00 90.31 122 TRP A CA 1
ATOM 953 C C . TRP A 1 122 ? -0.468 7.937 -8.523 1.00 90.31 122 TRP A C 1
ATOM 955 O O . TRP A 1 122 ? -0.278 7.319 -7.470 1.00 90.31 122 TRP A O 1
ATOM 965 N N . GLY A 1 123 ? -0.676 7.301 -9.677 1.00 89.06 123 GLY A N 1
ATOM 966 C CA . GLY A 1 123 ? -0.705 5.847 -9.817 1.00 89.06 123 GLY A CA 1
ATOM 967 C C . GLY A 1 123 ? 0.687 5.210 -9.803 1.00 89.06 123 GLY A C 1
ATOM 968 O O . GLY A 1 123 ? 1.655 5.732 -10.360 1.00 89.06 123 GLY A O 1
ATOM 969 N N . GLY A 1 124 ? 0.800 4.023 -9.203 1.00 84.50 124 GLY A N 1
ATOM 970 C CA . GLY A 1 124 ? 2.042 3.243 -9.166 1.00 84.50 124 GLY A CA 1
ATOM 971 C C . GLY A 1 124 ? 2.404 2.569 -10.499 1.00 84.50 124 GLY A C 1
ATOM 972 O O . GLY A 1 124 ? 3.448 1.918 -10.596 1.00 84.50 124 GLY A O 1
ATOM 973 N N . TRP A 1 125 ? 1.554 2.693 -11.522 1.00 81.69 125 TRP A N 1
ATOM 974 C CA . TRP A 1 125 ? 1.702 2.022 -12.818 1.00 81.69 125 TRP A CA 1
ATOM 975 C C . TRP A 1 125 ? 2.627 2.773 -13.779 1.00 81.69 125 TRP A C 1
ATOM 977 O O . TRP A 1 125 ? 3.509 2.154 -14.375 1.00 81.69 125 TRP A O 1
ATOM 987 N N . ASP A 1 126 ? 2.578 4.106 -13.785 1.00 67.12 126 ASP A N 1
ATOM 988 C CA . ASP A 1 126 ? 3.490 4.951 -14.574 1.00 67.12 126 ASP A CA 1
ATOM 989 C C . ASP A 1 126 ? 4.925 4.952 -14.065 1.00 67.12 126 ASP A C 1
ATOM 991 O O . ASP A 1 126 ? 5.846 5.397 -14.758 1.00 67.12 126 ASP A O 1
ATOM 995 N N . ARG A 1 127 ? 5.158 4.399 -12.870 1.00 60.09 127 ARG A N 1
ATOM 996 C CA . ARG A 1 127 ? 6.521 4.113 -12.430 1.00 60.09 127 ARG A CA 1
ATOM 997 C C . ARG A 1 127 ? 7.210 3.231 -13.460 1.00 60.09 127 ARG A C 1
ATOM 999 O O . ARG A 1 127 ? 8.325 3.529 -13.849 1.00 60.09 127 ARG A O 1
ATOM 1006 N N . GLU A 1 128 ? 6.529 2.279 -14.079 1.00 50.94 128 GLU A N 1
ATOM 1007 C CA . GLU A 1 128 ? 7.136 1.455 -15.132 1.00 50.94 128 GLU A CA 1
ATOM 1008 C C . GLU A 1 128 ? 7.379 2.183 -16.450 1.00 50.94 128 GLU A C 1
ATOM 1010 O O . GLU A 1 128 ? 8.127 1.684 -17.296 1.00 50.94 128 GLU A O 1
ATOM 1015 N N . ALA A 1 129 ? 6.808 3.374 -16.621 1.00 35.00 129 ALA A N 1
ATOM 1016 C CA . ALA A 1 129 ? 6.854 4.105 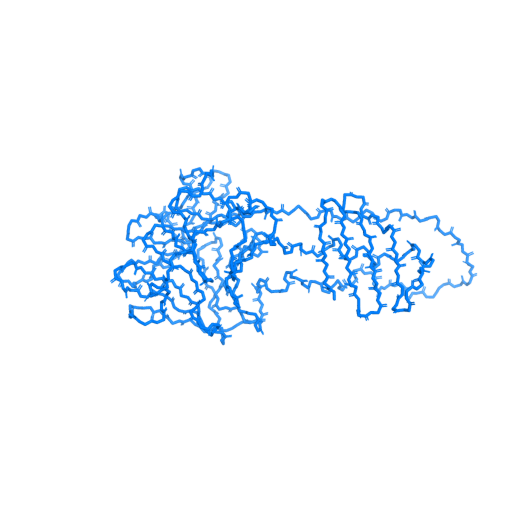-17.866 1.00 35.00 129 ALA A CA 1
ATOM 1017 C C . ALA A 1 129 ? 6.905 5.626 -17.687 1.00 35.00 129 ALA A C 1
ATOM 1019 O O . ALA A 1 129 ? 6.063 6.343 -18.217 1.00 35.00 129 ALA A O 1
ATOM 1020 N N . LYS A 1 130 ? 8.003 6.170 -17.145 1.00 32.97 130 LYS A N 1
ATOM 1021 C CA . LYS A 1 130 ? 8.403 7.495 -17.641 1.00 32.97 130 LYS A CA 1
ATOM 1022 C C . LYS A 1 130 ? 8.846 7.347 -19.097 1.00 32.97 130 LYS A C 1
ATOM 1024 O O . LYS A 1 130 ? 9.966 6.917 -19.379 1.00 32.97 130 LYS A O 1
ATOM 1029 N N . LYS A 1 131 ? 7.965 7.719 -20.035 1.00 31.11 131 LYS A N 1
ATOM 1030 C CA . LYS A 1 131 ? 8.420 8.410 -21.246 1.00 31.11 131 LYS A CA 1
ATOM 1031 C C . LYS A 1 131 ? 9.197 9.616 -20.737 1.00 31.11 131 LYS A C 1
ATOM 1033 O O . LYS A 1 131 ? 8.630 10.502 -20.105 1.00 31.11 131 LYS A O 1
ATOM 1038 N N . VAL A 1 132 ? 10.508 9.617 -20.937 1.00 34.12 132 VAL A N 1
ATOM 1039 C CA . VAL A 1 132 ? 11.285 10.831 -20.720 1.00 34.12 132 VAL A CA 1
ATOM 1040 C C . VAL A 1 132 ? 10.878 11.780 -21.841 1.00 34.12 132 VAL A C 1
ATOM 1042 O O . VAL A 1 132 ? 11.291 11.606 -22.983 1.00 34.12 132 VAL A O 1
ATOM 1045 N N . THR A 1 133 ? 10.044 12.767 -21.529 1.00 29.86 133 THR A N 1
ATOM 1046 C CA . THR A 1 133 ? 10.090 14.033 -22.253 1.00 29.86 133 THR A CA 1
ATOM 1047 C C . THR A 1 133 ? 11.478 14.597 -22.001 1.00 29.86 133 THR A C 1
ATOM 1049 O O . THR A 1 133 ? 11.823 14.949 -20.877 1.00 29.86 133 THR A O 1
ATOM 1052 N N . THR A 1 134 ? 12.324 14.571 -23.027 1.00 29.81 134 THR A N 1
ATOM 1053 C CA . THR A 1 134 ? 13.676 15.125 -22.989 1.00 29.81 134 THR A CA 1
ATOM 1054 C C . THR A 1 134 ? 13.620 16.566 -22.474 1.00 29.81 134 THR A C 1
ATOM 1056 O O . THR A 1 134 ? 13.110 17.429 -23.194 1.00 29.81 134 THR A O 1
ATOM 1059 N N . PRO A 1 135 ? 14.158 16.894 -21.285 1.00 32.44 135 PRO A N 1
ATOM 1060 C CA . PRO A 1 135 ? 14.422 18.281 -20.942 1.00 32.44 135 PRO A CA 1
ATOM 1061 C C . PRO A 1 135 ? 15.615 18.690 -21.808 1.00 32.44 135 PRO A C 1
ATOM 1063 O O . PRO A 1 135 ? 16.752 18.316 -21.526 1.00 32.44 135 PRO A O 1
ATOM 1066 N N . GLY A 1 136 ? 15.342 19.350 -22.934 1.00 33.84 136 GLY A N 1
ATOM 1067 C CA . GLY A 1 136 ? 16.385 19.772 -23.872 1.00 33.84 136 GLY A CA 1
ATOM 1068 C C . GLY A 1 136 ? 16.067 19.634 -25.359 1.00 33.84 136 GLY A C 1
ATOM 1069 O O . GLY A 1 136 ? 16.954 19.890 -26.168 1.00 33.84 136 GLY A O 1
ATOM 1070 N N . ALA A 1 137 ? 14.837 19.299 -25.763 1.00 32.88 137 ALA A N 1
ATOM 1071 C CA . ALA A 1 137 ? 14.402 19.505 -27.150 1.00 32.88 137 ALA A CA 1
ATOM 1072 C C . ALA A 1 137 ? 14.128 21.002 -27.428 1.00 32.88 137 ALA A C 1
ATOM 1074 O O . ALA A 1 137 ? 13.032 21.403 -27.791 1.00 32.88 137 ALA A O 1
ATOM 1075 N N . SER A 1 138 ? 15.139 21.840 -27.215 1.00 33.47 138 SER A N 1
ATOM 1076 C CA . SER A 1 138 ? 15.219 23.205 -27.731 1.00 33.47 138 SER A CA 1
ATOM 1077 C C . SER A 1 138 ? 16.674 23.468 -28.099 1.00 33.47 138 SER A C 1
ATOM 1079 O O . SER A 1 138 ? 17.391 24.210 -27.435 1.00 33.47 138 SER A O 1
ATOM 1081 N N . LEU A 1 139 ? 17.131 22.803 -29.154 1.00 29.92 139 LEU A N 1
ATOM 1082 C CA . LEU A 1 139 ? 18.348 23.177 -29.873 1.00 29.92 139 LEU A CA 1
ATOM 1083 C C . LEU A 1 139 ? 18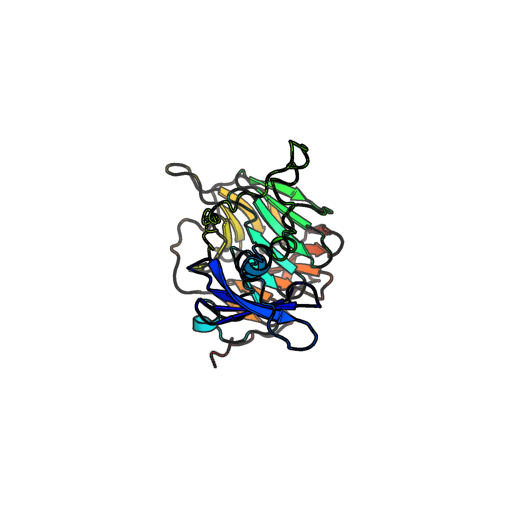.077 23.138 -31.379 1.00 29.92 139 LEU A C 1
ATOM 1085 O O . LEU A 1 139 ? 18.851 22.626 -32.177 1.00 29.92 139 LEU A O 1
ATOM 1089 N N . LEU A 1 140 ? 16.942 23.719 -31.760 1.00 36.56 140 LEU A N 1
ATOM 1090 C CA . LEU A 1 140 ? 16.751 24.294 -33.083 1.00 36.56 140 LEU A CA 1
ATOM 1091 C C . LEU A 1 140 ? 16.857 25.811 -32.932 1.00 36.56 140 LEU A C 1
ATOM 1093 O O . LEU A 1 140 ? 15.873 26.535 -32.993 1.00 36.56 140 LEU A O 1
ATOM 1097 N N . GLN A 1 141 ? 18.083 26.290 -32.721 1.00 28.30 141 GLN A N 1
ATOM 1098 C CA . GLN A 1 141 ? 18.442 27.609 -33.217 1.00 28.30 141 GLN A CA 1
ATOM 1099 C C . GLN A 1 141 ? 19.604 27.437 -34.185 1.00 28.30 141 GLN A C 1
ATOM 1101 O O . GLN A 1 141 ? 20.730 27.097 -33.825 1.00 28.30 141 GLN A O 1
ATOM 1106 N N . TRP A 1 142 ? 19.243 27.582 -35.452 1.00 32.59 142 TRP A N 1
ATOM 1107 C CA . TRP A 1 142 ? 20.113 27.582 -36.607 1.00 32.59 142 TRP A CA 1
ATOM 1108 C C . TRP A 1 142 ? 21.173 28.674 -36.440 1.00 32.59 142 TRP A C 1
ATOM 1110 O O . TRP A 1 142 ? 20.854 29.859 -36.432 1.00 32.59 142 TRP A O 1
ATOM 1120 N N . MET A 1 143 ? 22.437 28.279 -36.307 1.00 31.66 143 MET A N 1
ATOM 1121 C CA . MET A 1 143 ? 23.570 29.174 -36.515 1.00 31.66 143 MET A CA 1
ATOM 1122 C C . MET A 1 143 ? 24.618 28.451 -37.354 1.00 31.66 143 MET A C 1
ATOM 1124 O O . MET A 1 143 ? 25.307 27.562 -36.866 1.00 31.66 143 MET A O 1
ATOM 1128 N N . GLY A 1 144 ? 24.673 28.846 -38.631 1.00 38.69 144 GLY A N 1
ATOM 1129 C CA . GLY A 1 144 ? 25.881 28.950 -39.453 1.00 38.69 144 GLY A CA 1
ATOM 1130 C C . GLY A 1 144 ? 26.792 27.727 -39.510 1.00 38.69 144 GLY A C 1
ATOM 1131 O O . GLY A 1 144 ? 27.554 27.452 -38.588 1.00 38.69 144 GLY A O 1
ATOM 1132 N N . GLY A 1 145 ? 26.774 27.046 -40.656 1.00 41.50 145 GLY A N 1
ATOM 1133 C CA . GLY A 1 145 ? 27.558 25.849 -40.933 1.00 41.50 145 GLY A CA 1
ATOM 1134 C C . GLY A 1 145 ? 29.011 25.895 -40.449 1.00 41.50 145 GLY A C 1
ATOM 1135 O O . GLY A 1 145 ? 29.802 26.728 -40.876 1.00 41.50 145 GLY A O 1
ATOM 1136 N N . ARG A 1 146 ? 29.356 24.928 -39.594 1.00 38.12 146 ARG A N 1
ATOM 1137 C CA . ARG A 1 146 ? 30.668 24.271 -39.468 1.00 38.12 146 ARG A CA 1
ATOM 1138 C C . ARG A 1 146 ? 30.494 23.072 -38.533 1.00 38.12 146 ARG A C 1
ATOM 1140 O O . ARG A 1 146 ? 30.256 23.233 -37.339 1.00 38.12 146 ARG A O 1
ATOM 1147 N N . ARG A 1 147 ? 30.602 21.851 -39.069 1.00 35.31 147 ARG A N 1
ATOM 1148 C CA . ARG A 1 147 ? 30.645 20.625 -38.255 1.00 35.31 147 ARG A CA 1
ATOM 1149 C C . ARG A 1 147 ? 31.950 20.620 -37.458 1.00 35.31 147 ARG A C 1
ATOM 1151 O O . ARG A 1 147 ? 33.020 20.453 -38.033 1.00 35.31 147 ARG A O 1
ATOM 1158 N N . ARG A 1 148 ? 31.863 20.781 -36.138 1.00 33.94 148 ARG A N 1
ATOM 1159 C CA . ARG A 1 148 ? 32.961 20.506 -35.204 1.00 33.94 148 ARG A CA 1
ATOM 1160 C C . ARG A 1 148 ? 32.570 19.287 -34.373 1.00 33.94 148 ARG A C 1
ATOM 1162 O O . ARG A 1 148 ? 31.534 19.318 -33.715 1.00 33.94 148 ARG A O 1
ATOM 1169 N N . LEU A 1 149 ? 33.387 18.230 -34.395 1.00 33.94 149 LEU A N 1
ATOM 1170 C CA . LEU A 1 149 ? 33.257 17.112 -33.458 1.00 33.94 149 LEU A CA 1
ATOM 1171 C C . LEU A 1 149 ? 33.474 17.644 -32.034 1.00 33.94 149 LEU A C 1
ATOM 1173 O O . LEU A 1 149 ? 34.604 17.884 -31.602 1.00 33.94 149 LEU A O 1
ATOM 1177 N N . LEU A 1 150 ? 32.384 17.859 -31.302 1.00 35.31 150 LEU A N 1
ATOM 1178 C CA . LEU A 1 150 ? 32.430 18.035 -29.858 1.00 35.31 150 LEU A CA 1
ATOM 1179 C C . LEU A 1 150 ? 32.714 16.659 -29.253 1.00 35.31 150 LEU A C 1
ATOM 1181 O O . LEU A 1 150 ? 31.880 15.761 -29.330 1.00 35.31 150 LEU A O 1
ATOM 1185 N N . LYS A 1 151 ? 33.913 16.499 -28.674 1.00 33.88 151 LYS A N 1
ATOM 1186 C CA . LYS A 1 151 ? 34.276 15.344 -27.839 1.00 33.88 151 LYS A CA 1
ATOM 1187 C C . LYS A 1 151 ? 33.111 15.053 -26.894 1.00 33.88 151 LYS A C 1
ATOM 1189 O O . LYS A 1 151 ? 32.657 15.971 -26.206 1.00 33.88 151 LYS A O 1
ATOM 1194 N N . SER A 1 152 ? 32.627 13.812 -26.892 1.00 38.50 152 SER A N 1
ATOM 1195 C CA . SER A 1 152 ? 31.476 13.381 -26.104 1.00 38.50 152 SER A CA 1
ATOM 1196 C C . SER A 1 152 ? 31.670 13.780 -24.639 1.00 38.50 152 SER A C 1
ATOM 1198 O O . SER A 1 152 ? 32.449 13.191 -23.887 1.00 38.50 152 SER A O 1
ATOM 1200 N N . LYS A 1 153 ? 30.976 14.837 -24.203 1.00 36.44 153 LYS A N 1
ATOM 1201 C CA . LYS A 1 153 ? 30.825 15.091 -22.773 1.00 36.44 153 LYS A CA 1
ATOM 1202 C C . LYS A 1 153 ? 30.047 13.895 -22.244 1.00 36.44 153 LYS A C 1
ATOM 1204 O O . LYS A 1 153 ? 28.882 13.738 -22.590 1.00 36.44 153 LYS A O 1
ATOM 1209 N N . LYS A 1 154 ? 30.701 13.039 -21.450 1.00 32.53 154 LYS A N 1
ATOM 1210 C CA . LYS A 1 154 ? 30.046 11.968 -20.689 1.00 32.53 154 LYS A CA 1
ATOM 1211 C C . LYS A 1 154 ? 28.871 12.587 -19.932 1.00 32.53 154 LYS A C 1
ATOM 1213 O O . LYS A 1 154 ? 29.077 13.277 -18.933 1.00 32.53 154 LYS A O 1
ATOM 1218 N N . ILE A 1 155 ? 27.657 12.378 -20.429 1.00 37.09 155 ILE A N 1
ATOM 1219 C CA . ILE A 1 155 ? 26.434 12.788 -19.747 1.00 37.09 155 ILE A CA 1
ATOM 1220 C C . ILE A 1 155 ? 26.325 11.873 -18.527 1.00 37.09 155 ILE A C 1
ATOM 1222 O O . ILE A 1 155 ? 26.019 10.689 -18.645 1.00 37.09 155 ILE A O 1
ATOM 1226 N N . LYS A 1 156 ? 26.664 12.394 -17.345 1.00 29.30 156 LYS A N 1
ATOM 1227 C CA . LYS A 1 156 ? 26.412 11.697 -16.082 1.00 29.30 156 LYS A CA 1
ATOM 1228 C C . LYS A 1 156 ? 24.920 11.806 -15.792 1.00 29.30 156 LYS A C 1
ATOM 1230 O O . LYS A 1 156 ? 24.447 12.862 -15.382 1.00 29.30 156 LYS A O 1
ATOM 1235 N N . PHE A 1 157 ? 24.188 10.722 -16.019 1.00 38.94 157 PHE A N 1
ATOM 1236 C CA . PHE A 1 157 ? 22.788 10.636 -15.624 1.00 38.94 157 PHE A CA 1
ATOM 1237 C C . PHE A 1 157 ? 22.678 10.566 -14.091 1.00 38.94 157 PHE A C 1
ATOM 1239 O O . PHE A 1 157 ? 23.461 9.842 -13.461 1.00 38.94 157 PHE A O 1
ATOM 1246 N N . PRO A 1 158 ? 21.737 11.301 -13.470 1.00 36.25 158 PRO A N 1
ATOM 1247 C CA . PRO A 1 158 ? 21.507 11.211 -12.036 1.00 36.25 158 PRO A CA 1
ATOM 1248 C C . PRO A 1 158 ? 21.081 9.784 -11.676 1.00 36.25 158 PRO A C 1
ATOM 1250 O O . PRO A 1 158 ? 20.106 9.253 -12.201 1.00 36.25 158 PRO A O 1
ATOM 1253 N N . GLN A 1 159 ? 21.845 9.148 -10.790 1.00 40.03 159 GLN A N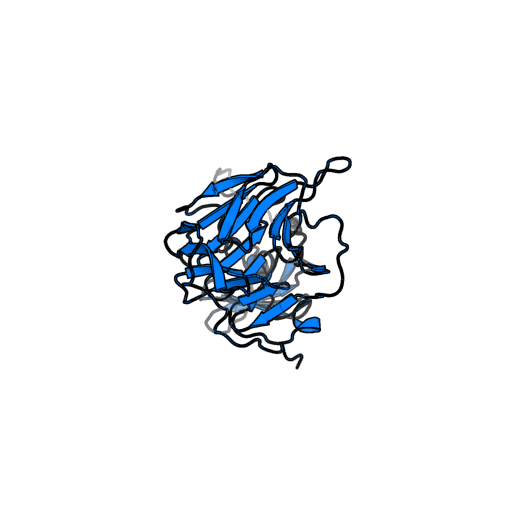 1
ATOM 1254 C CA . GLN A 1 159 ? 21.535 7.820 -10.271 1.00 40.03 159 GLN A CA 1
ATOM 1255 C C . GLN A 1 159 ? 20.287 7.916 -9.386 1.00 40.03 159 GLN A C 1
ATOM 1257 O O . GLN A 1 159 ? 20.335 8.528 -8.318 1.00 40.03 159 GLN A O 1
ATOM 1262 N N . VAL A 1 160 ? 19.177 7.305 -9.803 1.00 49.44 160 VAL A N 1
ATOM 1263 C CA . VAL A 1 160 ? 18.008 7.149 -8.929 1.00 49.44 160 VAL A CA 1
ATOM 1264 C C . VAL A 1 160 ? 18.369 6.101 -7.874 1.00 49.44 160 VAL A C 1
ATOM 1266 O O . VAL A 1 160 ? 18.641 4.942 -8.198 1.00 49.44 160 VAL A O 1
ATOM 1269 N N . ARG A 1 161 ? 18.440 6.504 -6.600 1.00 52.34 161 ARG A N 1
ATOM 1270 C CA . ARG A 1 161 ? 18.572 5.548 -5.493 1.00 52.34 161 ARG A CA 1
ATOM 1271 C C . ARG A 1 161 ? 17.262 4.769 -5.402 1.00 52.34 161 ARG A C 1
ATOM 1273 O O . ARG A 1 161 ? 16.224 5.358 -5.128 1.00 52.34 161 ARG A O 1
ATOM 1280 N N . HIS A 1 162 ? 17.330 3.470 -5.666 1.00 62.16 162 HIS A N 1
ATOM 1281 C CA . HIS A 1 162 ? 16.192 2.566 -5.560 1.00 62.16 162 HIS A CA 1
ATOM 1282 C C . HIS A 1 162 ? 16.051 2.135 -4.103 1.00 62.16 162 HIS A C 1
ATOM 1284 O O . HIS A 1 162 ? 17.018 1.643 -3.516 1.00 62.16 162 HIS A O 1
ATOM 1290 N N . GLU A 1 163 ? 14.866 2.295 -3.528 1.00 73.81 163 GLU A N 1
ATOM 1291 C CA . GLU A 1 163 ? 14.578 1.848 -2.173 1.00 73.81 163 GLU A CA 1
ATOM 1292 C C . GLU A 1 163 ? 13.652 0.633 -2.227 1.00 73.81 163 GLU A C 1
ATOM 1294 O O . GLU A 1 163 ? 12.507 0.694 -2.673 1.00 73.81 163 GLU A O 1
ATOM 1299 N N . ARG A 1 164 ? 14.178 -0.515 -1.797 1.00 79.44 164 ARG A N 1
ATOM 1300 C CA . ARG A 1 164 ? 13.385 -1.741 -1.687 1.00 79.44 164 ARG A CA 1
ATOM 1301 C C . ARG A 1 164 ? 12.393 -1.611 -0.540 1.00 79.44 164 ARG A C 1
ATOM 1303 O O . ARG A 1 164 ? 12.676 -0.937 0.453 1.00 79.44 164 ARG A O 1
ATOM 1310 N N . ILE A 1 165 ? 11.268 -2.310 -0.662 1.00 85.75 165 ILE A N 1
ATOM 1311 C CA . ILE A 1 165 ? 10.383 -2.503 0.482 1.00 85.75 165 ILE A CA 1
ATOM 1312 C C . ILE A 1 165 ? 11.129 -3.247 1.595 1.00 85.75 165 ILE A C 1
ATOM 1314 O O . ILE A 1 165 ? 12.017 -4.061 1.325 1.00 85.75 165 ILE A O 1
ATOM 1318 N N . LYS A 1 166 ? 10.788 -2.944 2.844 1.00 89.88 166 LYS A N 1
ATOM 1319 C CA . LYS A 1 166 ? 11.349 -3.608 4.029 1.00 89.88 166 LYS A CA 1
ATOM 1320 C C . LYS A 1 166 ? 10.225 -4.238 4.835 1.00 89.88 166 LYS A C 1
ATOM 1322 O O . LYS A 1 166 ? 9.069 -3.850 4.686 1.00 89.88 166 LYS A O 1
ATOM 1327 N N . PHE A 1 167 ? 10.585 -5.158 5.712 1.00 90.25 167 PHE A N 1
ATOM 1328 C CA . PHE A 1 167 ? 9.658 -5.823 6.616 1.00 90.25 167 PHE A CA 1
ATOM 1329 C C . PHE A 1 167 ? 10.060 -5.575 8.071 1.00 90.25 167 PHE A C 1
ATOM 1331 O O . PHE A 1 167 ? 11.146 -5.056 8.346 1.00 90.25 167 PHE A O 1
ATOM 1338 N N . GLY A 1 168 ? 9.173 -5.939 8.985 1.00 91.50 168 GLY A N 1
ATOM 1339 C CA . GLY A 1 168 ? 9.417 -6.049 10.419 1.00 91.50 168 GLY A CA 1
ATOM 1340 C C . GLY A 1 168 ? 8.233 -6.751 11.081 1.00 91.50 168 GLY A C 1
ATOM 1341 O O . GLY A 1 168 ? 7.445 -7.393 10.383 1.00 91.50 168 GLY A O 1
ATOM 1342 N N . ASP A 1 169 ? 8.093 -6.623 12.402 1.00 94.25 169 ASP A N 1
ATOM 1343 C CA . ASP A 1 169 ? 6.963 -7.215 13.132 1.00 94.25 169 ASP A CA 1
ATOM 1344 C C . ASP A 1 169 ? 5.625 -6.634 12.659 1.00 94.25 169 ASP A C 1
ATOM 1346 O O . ASP A 1 169 ? 5.287 -5.482 12.950 1.00 94.25 169 ASP A O 1
ATOM 1350 N N . ARG A 1 170 ? 4.880 -7.454 11.910 1.00 96.81 170 ARG A N 1
ATOM 1351 C CA . ARG A 1 170 ? 3.544 -7.180 11.380 1.00 96.81 170 ARG A CA 1
ATOM 1352 C C . ARG A 1 170 ? 3.450 -5.863 10.609 1.00 96.81 170 ARG A C 1
ATOM 1354 O O . ARG A 1 170 ? 2.454 -5.145 10.705 1.00 96.81 170 ARG A O 1
ATOM 1361 N N . PHE A 1 171 ? 4.470 -5.532 9.815 1.00 98.06 171 PHE A N 1
ATOM 1362 C CA . PHE A 1 171 ? 4.395 -4.412 8.874 1.00 98.06 171 PHE A CA 1
ATOM 1363 C C . PHE A 1 171 ? 5.234 -4.612 7.608 1.00 98.06 171 PHE A C 1
ATOM 1365 O O . PHE A 1 171 ? 6.215 -5.358 7.574 1.00 98.06 171 PHE A O 1
ATOM 1372 N N . ILE A 1 172 ? 4.875 -3.844 6.578 1.00 96.44 172 ILE A N 1
ATOM 1373 C CA . ILE A 1 172 ? 5.642 -3.645 5.347 1.00 96.44 172 ILE A CA 1
ATOM 1374 C C . ILE A 1 172 ? 5.935 -2.152 5.197 1.00 96.44 172 ILE A C 1
ATOM 1376 O O . ILE A 1 172 ? 5.051 -1.309 5.356 1.00 96.44 172 ILE A O 1
ATOM 1380 N N . GLN A 1 173 ? 7.183 -1.815 4.887 1.00 97.00 173 GLN A N 1
ATOM 1381 C CA . GLN A 1 173 ? 7.655 -0.445 4.722 1.00 97.00 173 GLN A CA 1
ATOM 1382 C C . GLN A 1 173 ? 7.930 -0.111 3.254 1.00 97.00 173 GLN A C 1
ATOM 1384 O O . GLN A 1 173 ? 8.682 -0.810 2.576 1.00 97.00 173 GLN A O 1
ATOM 1389 N N . PHE A 1 174 ? 7.402 1.029 2.813 1.00 94.31 174 PHE A N 1
ATOM 1390 C CA . PHE A 1 174 ? 7.571 1.636 1.497 1.00 94.31 174 PHE A CA 1
ATOM 1391 C C . PHE A 1 174 ? 8.175 3.034 1.672 1.00 94.31 174 PHE A C 1
ATOM 1393 O O . PHE A 1 174 ? 7.465 4.008 1.924 1.00 94.31 174 PHE A O 1
ATOM 1400 N N . GLY A 1 175 ? 9.500 3.156 1.588 1.00 92.88 175 GLY A N 1
ATOM 1401 C CA . GLY A 1 175 ? 10.176 4.423 1.879 1.00 92.88 175 GLY A CA 1
ATOM 1402 C C . GLY A 1 175 ? 9.855 4.936 3.285 1.00 92.88 175 GLY A C 1
ATOM 1403 O O . GLY A 1 175 ? 10.166 4.272 4.277 1.00 92.88 175 GLY A O 1
ATOM 1404 N N . LYS A 1 176 ? 9.202 6.104 3.367 1.00 96.25 176 LYS A N 1
ATOM 1405 C CA . LYS A 1 176 ? 8.736 6.722 4.622 1.00 96.25 176 LYS A CA 1
ATOM 1406 C C . LYS A 1 176 ? 7.332 6.300 5.062 1.00 96.25 176 LYS A C 1
ATOM 1408 O O . LYS A 1 176 ? 6.827 6.860 6.028 1.00 96.25 176 LYS A O 1
ATOM 1413 N N . PHE A 1 177 ? 6.709 5.333 4.396 1.00 98.25 177 PHE A N 1
ATOM 1414 C CA . PHE A 1 177 ? 5.393 4.804 4.756 1.00 98.25 177 PHE A CA 1
ATOM 1415 C C . PHE A 1 177 ? 5.505 3.383 5.298 1.00 98.25 177 PHE A C 1
ATOM 1417 O O . PHE A 1 177 ? 6.324 2.600 4.821 1.00 98.25 177 PHE A O 1
ATOM 1424 N N . ARG A 1 178 ? 4.664 3.036 6.269 1.00 98.44 178 ARG A N 1
ATOM 1425 C CA . ARG A 1 178 ? 4.455 1.669 6.750 1.00 98.44 178 ARG A CA 1
ATOM 1426 C C . ARG A 1 178 ? 2.977 1.337 6.705 1.00 98.44 178 ARG A C 1
ATOM 1428 O O . ARG A 1 178 ? 2.158 2.174 7.076 1.00 98.44 178 ARG A O 1
ATOM 1435 N N . ILE A 1 179 ? 2.667 0.121 6.278 1.00 98.75 179 ILE A N 1
ATOM 1436 C CA . ILE A 1 179 ? 1.335 -0.470 6.400 1.00 98.75 179 ILE A CA 1
ATOM 1437 C C . ILE A 1 179 ? 1.447 -1.741 7.235 1.00 98.75 179 ILE A C 1
ATOM 1439 O O . ILE A 1 179 ? 2.451 -2.449 7.118 1.00 98.75 179 ILE A O 1
ATOM 1443 N N . GLY A 1 180 ? 0.458 -2.047 8.062 1.00 98.44 180 GLY A N 1
ATOM 1444 C CA . GLY A 1 180 ? 0.533 -3.231 8.910 1.00 98.44 180 GLY A CA 1
ATOM 1445 C C . GLY A 1 180 ? -0.452 -3.241 10.063 1.00 98.44 180 GLY A C 1
ATOM 1446 O O . GLY A 1 180 ? -1.214 -2.296 10.255 1.00 98.44 180 GLY A O 1
ATOM 1447 N N . GLU A 1 181 ? -0.417 -4.321 10.832 1.00 98.62 181 GLU A N 1
ATOM 1448 C CA . GLU A 1 181 ? -1.224 -4.491 12.037 1.00 98.62 181 GLU A CA 1
ATOM 1449 C C . GLU A 1 181 ? -0.556 -3.766 13.210 1.00 98.62 181 GLU A C 1
A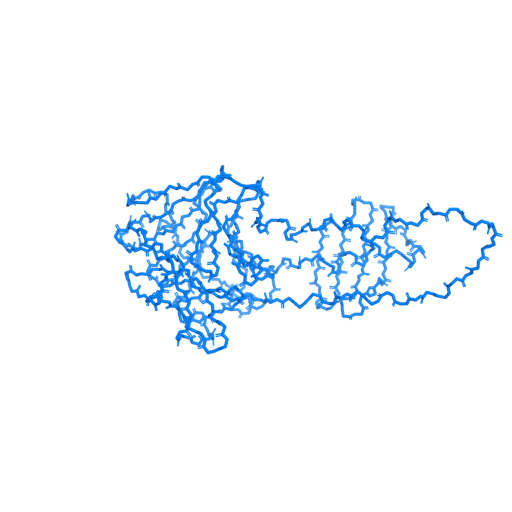TOM 1451 O O . GLU A 1 181 ? 0.518 -4.163 13.661 1.00 98.62 181 GLU A O 1
ATOM 1456 N N . ALA A 1 182 ? -1.186 -2.715 13.726 1.00 98.00 182 ALA A N 1
ATOM 1457 C CA . ALA A 1 182 ? -0.759 -2.023 14.939 1.00 98.00 182 ALA A CA 1
ATOM 1458 C C . ALA A 1 182 ? -1.086 -2.837 16.207 1.00 98.00 182 ALA A C 1
ATOM 1460 O O . ALA A 1 182 ? -0.288 -2.871 17.140 1.00 98.00 182 ALA A O 1
ATOM 1461 N N . ASP A 1 183 ? -2.221 -3.528 16.208 1.00 97.88 183 ASP A N 1
ATOM 1462 C CA . ASP A 1 183 ? -2.639 -4.515 17.205 1.00 97.88 183 ASP A CA 1
ATOM 1463 C C . ASP A 1 183 ? -3.757 -5.388 16.609 1.00 97.88 183 ASP A C 1
ATOM 1465 O O . ASP A 1 183 ? -4.208 -5.134 15.492 1.00 97.88 183 ASP A O 1
ATOM 1469 N N . GLU A 1 184 ? -4.254 -6.370 17.362 1.00 97.50 184 GLU A N 1
ATOM 1470 C CA . GLU A 1 184 ? -5.268 -7.332 16.902 1.00 97.50 184 GLU A CA 1
ATOM 1471 C C . GLU A 1 184 ? -6.557 -6.697 16.352 1.00 97.50 184 GLU A C 1
ATOM 1473 O O . GLU A 1 184 ? -7.325 -7.370 15.672 1.00 97.50 184 GLU A O 1
ATOM 1478 N N . THR A 1 185 ? -6.817 -5.417 16.637 1.00 98.25 185 THR A N 1
ATOM 1479 C CA . THR A 1 185 ? -8.027 -4.696 16.222 1.00 98.25 185 THR A CA 1
ATOM 1480 C C . THR A 1 185 ? -7.764 -3.510 15.295 1.00 98.25 185 THR A C 1
ATOM 1482 O O . THR A 1 185 ? -8.721 -2.928 14.779 1.00 98.25 185 THR A O 1
ATOM 1485 N N . HIS A 1 186 ? -6.500 -3.171 15.018 1.00 98.62 186 HIS A N 1
ATOM 1486 C CA . HIS A 1 186 ? -6.122 -2.013 14.209 1.00 98.62 186 HIS A CA 1
ATOM 1487 C C . HIS A 1 186 ? -5.081 -2.367 13.150 1.00 98.62 186 HIS A C 1
ATOM 1489 O O . HIS A 1 186 ? -3.930 -2.664 13.459 1.00 98.62 186 HIS A O 1
ATOM 1495 N N . PHE A 1 187 ? -5.443 -2.192 11.883 1.00 98.75 187 PHE A N 1
ATOM 1496 C CA . PHE A 1 187 ? -4.492 -2.092 10.782 1.00 98.75 187 PHE A CA 1
ATOM 1497 C C . PHE A 1 187 ? -4.307 -0.628 10.408 1.00 98.75 187 PHE A C 1
ATOM 1499 O O . PHE A 1 187 ? -5.277 0.129 10.386 1.00 98.75 187 PHE A O 1
ATOM 1506 N N . SER A 1 188 ? -3.089 -0.191 10.107 1.00 98.44 188 SER A N 1
ATOM 1507 C CA . SER A 1 188 ? -2.839 1.218 9.824 1.00 98.44 188 SER A CA 1
ATOM 1508 C C . SER A 1 188 ? -1.904 1.462 8.653 1.00 98.44 188 SER A C 1
ATOM 1510 O O . SER A 1 188 ? -1.075 0.630 8.290 1.00 98.44 188 SER A O 1
ATOM 1512 N N . ILE A 1 189 ? -2.060 2.645 8.059 1.00 98.69 189 ILE A N 1
ATOM 1513 C CA . ILE A 1 189 ? -1.076 3.280 7.185 1.00 98.69 189 ILE A CA 1
ATOM 1514 C C . ILE A 1 189 ? -0.480 4.432 7.986 1.00 98.69 189 ILE A C 1
ATOM 1516 O O . ILE A 1 189 ? -1.205 5.327 8.421 1.00 98.69 189 ILE A O 1
ATOM 1520 N N . SER A 1 190 ? 0.834 4.417 8.191 1.00 98.12 190 SER A N 1
ATOM 1521 C CA . SER A 1 190 ? 1.559 5.427 8.963 1.00 98.12 190 SER A CA 1
ATOM 1522 C C . SER A 1 190 ? 2.791 5.937 8.222 1.00 98.12 190 SER A C 1
ATOM 1524 O O . SER A 1 190 ? 3.345 5.270 7.349 1.00 98.12 190 SER A O 1
ATOM 1526 N N . HIS A 1 191 ? 3.244 7.133 8.575 1.00 97.88 191 HIS A N 1
ATOM 1527 C CA . HIS A 1 191 ? 4.340 7.841 7.931 1.00 97.88 191 HIS A CA 1
ATOM 1528 C C . HIS A 1 191 ? 5.369 8.331 8.951 1.00 97.88 191 HIS A C 1
ATOM 1530 O O . HIS A 1 191 ? 5.021 8.723 10.068 1.00 97.88 191 HIS A O 1
ATOM 1536 N N . LYS A 1 192 ? 6.651 8.261 8.576 1.00 96.19 192 LYS A N 1
ATOM 1537 C CA . LYS A 1 192 ? 7.760 8.682 9.435 1.00 96.19 192 LYS A CA 1
ATOM 1538 C C . LYS A 1 192 ? 7.785 10.204 9.543 1.00 96.19 192 LYS A C 1
ATOM 1540 O O . LYS A 1 192 ? 8.057 10.885 8.553 1.00 96.19 192 LYS A O 1
ATOM 1545 N N . GLY A 1 193 ? 7.620 10.705 10.765 1.00 88.69 193 GLY A N 1
ATOM 1546 C CA . GLY A 1 193 ? 7.820 12.120 11.086 1.00 88.69 193 GLY A CA 1
ATOM 1547 C C . GLY A 1 193 ? 9.221 12.599 10.694 1.00 88.69 193 GLY A C 1
ATOM 1548 O O . GLY A 1 193 ? 10.139 11.794 10.497 1.00 88.69 193 GLY A O 1
ATOM 1549 N N . LYS A 1 194 ? 9.407 13.911 10.547 1.00 84.62 194 LYS A N 1
ATOM 1550 C CA . LYS A 1 194 ? 10.761 14.463 10.382 1.00 84.62 194 LYS A CA 1
ATOM 1551 C C . LYS A 1 194 ? 11.593 14.213 11.643 1.00 84.62 194 LYS A C 1
ATOM 1553 O O . LYS A 1 194 ? 11.066 13.814 12.678 1.00 84.62 194 LYS A O 1
ATOM 1558 N N . ASP A 1 195 ? 12.897 14.441 11.557 1.00 80.12 195 ASP A N 1
ATOM 1559 C CA . ASP A 1 195 ? 13.779 14.288 12.714 1.00 80.12 195 ASP A CA 1
ATOM 1560 C C . ASP A 1 195 ? 13.302 15.198 13.858 1.00 80.12 195 ASP A C 1
ATOM 1562 O O . ASP A 1 195 ? 13.142 16.404 13.678 1.00 80.12 195 ASP A O 1
ATOM 1566 N N . GLY A 1 196 ? 13.015 14.599 15.016 1.00 76.56 196 GLY A N 1
ATOM 1567 C CA . GLY A 1 196 ? 12.432 15.290 16.172 1.00 76.56 196 GLY A CA 1
ATOM 1568 C C . GLY A 1 196 ? 10.906 15.469 16.141 1.00 76.56 196 GLY A C 1
ATOM 1569 O O . GLY A 1 196 ? 10.341 15.895 17.143 1.00 76.56 196 GLY A O 1
ATOM 1570 N N . GLU A 1 197 ? 10.221 15.109 15.051 1.00 84.31 197 GLU A N 1
ATOM 1571 C CA . GLU A 1 197 ? 8.756 15.133 14.950 1.00 84.31 197 GLU A CA 1
ATOM 1572 C C . GLU A 1 197 ? 8.151 13.735 15.177 1.00 84.31 197 GLU A C 1
ATOM 1574 O O . GLU A 1 197 ? 8.707 12.697 14.798 1.00 84.31 197 GLU A O 1
ATOM 1579 N N . THR A 1 198 ? 6.959 13.697 15.776 1.00 86.94 198 THR A N 1
ATOM 1580 C CA . THR A 1 198 ? 6.205 12.454 15.972 1.00 86.94 198 THR A CA 1
ATOM 1581 C C . THR A 1 198 ? 5.777 11.868 14.626 1.00 86.94 198 THR A C 1
ATOM 1583 O O . THR A 1 198 ? 5.332 12.579 13.726 1.00 86.94 198 THR A O 1
ATOM 1586 N N . SER A 1 199 ? 5.900 10.547 14.485 1.00 94.25 199 SER A N 1
ATOM 1587 C CA . SER A 1 199 ? 5.384 9.840 13.307 1.00 94.25 199 SER A CA 1
ATOM 1588 C C . SER A 1 199 ? 3.859 9.847 13.296 1.00 94.25 199 SER A C 1
ATOM 1590 O O . SER A 1 199 ? 3.230 9.813 14.351 1.00 94.25 199 SER A O 1
ATOM 1592 N N . GLN A 1 200 ? 3.268 9.899 12.107 1.00 94.81 200 GLN A N 1
ATOM 1593 C CA . GLN A 1 200 ? 1.829 10.089 11.951 1.00 94.81 200 GLN A CA 1
ATOM 1594 C C . GLN A 1 200 ? 1.142 8.818 11.465 1.00 94.81 200 GLN A C 1
ATOM 1596 O O . GLN A 1 200 ? 1.615 8.149 10.550 1.00 94.81 200 GLN A O 1
ATOM 1601 N N . THR A 1 201 ? -0.016 8.516 12.032 1.00 97.62 201 THR A N 1
ATOM 1602 C CA . THR A 1 201 ? -0.961 7.525 11.520 1.00 97.62 201 THR A CA 1
ATOM 1603 C C . THR A 1 201 ? -1.967 8.234 10.618 1.00 97.62 201 THR A C 1
ATOM 1605 O O . THR A 1 201 ? -2.657 9.160 11.046 1.00 97.62 201 THR A O 1
ATOM 1608 N N . ILE A 1 202 ? -2.025 7.814 9.355 1.00 98.38 202 ILE A N 1
ATOM 1609 C CA . ILE A 1 202 ? -2.794 8.464 8.285 1.00 98.38 202 ILE A CA 1
ATOM 1610 C C . ILE A 1 202 ? -4.192 7.859 8.167 1.00 98.38 202 ILE A C 1
ATOM 1612 O O . ILE A 1 202 ? -5.170 8.573 7.980 1.00 98.38 202 ILE A O 1
ATOM 1616 N N . GLN A 1 203 ? -4.297 6.539 8.273 1.00 98.56 203 GLN A N 1
ATOM 1617 C CA . GLN A 1 203 ? -5.568 5.827 8.218 1.00 98.56 203 GLN A CA 1
ATOM 1618 C C . GLN A 1 203 ? -5.484 4.605 9.114 1.00 98.56 203 GLN A C 1
ATOM 1620 O O . GLN A 1 203 ? -4.506 3.863 9.054 1.00 98.56 203 GLN A O 1
ATOM 1625 N N . ILE A 1 204 ? -6.532 4.386 9.896 1.00 98.75 204 ILE A N 1
ATOM 1626 C CA . ILE A 1 204 ? -6.744 3.166 10.666 1.00 98.75 204 ILE A CA 1
ATOM 1627 C C . ILE A 1 204 ? -7.952 2.428 10.079 1.00 98.75 204 ILE A C 1
ATOM 1629 O O . ILE A 1 204 ? -8.995 3.031 9.815 1.00 98.75 204 ILE A O 1
ATOM 1633 N N . PHE A 1 205 ? -7.797 1.126 9.889 1.00 98.62 205 PHE A N 1
ATOM 1634 C CA . PHE A 1 205 ? -8.806 0.162 9.476 1.00 98.62 205 PHE A CA 1
ATOM 1635 C C . PHE A 1 205 ? -9.061 -0.744 10.680 1.00 98.62 205 PHE A C 1
ATOM 1637 O O . PHE A 1 205 ? -8.161 -1.473 11.105 1.00 98.62 205 PHE A O 1
ATOM 1644 N N . ARG A 1 206 ? -10.247 -0.653 11.280 1.00 98.38 206 ARG A N 1
ATOM 1645 C CA . ARG A 1 206 ? -10.569 -1.406 12.496 1.00 98.38 206 ARG A CA 1
ATOM 1646 C C . ARG A 1 206 ? -11.173 -2.765 12.176 1.00 98.38 206 ARG A C 1
ATOM 1648 O O . ARG A 1 206 ? -11.869 -2.909 11.176 1.00 98.38 206 ARG A O 1
ATOM 1655 N N . SER A 1 207 ? -10.958 -3.742 13.055 1.00 98.00 207 SER A N 1
ATOM 1656 C CA . SER A 1 207 ? -11.537 -5.088 12.931 1.00 98.00 207 SER A CA 1
ATOM 1657 C C . SER A 1 207 ? -13.070 -5.102 12.905 1.00 98.00 207 SER A C 1
ATOM 1659 O O . SER A 1 207 ? -13.651 -6.035 12.359 1.00 98.00 207 SER A O 1
ATOM 1661 N N . ASP A 1 208 ? -13.716 -4.056 13.433 1.00 96.81 208 ASP A N 1
ATOM 1662 C CA . ASP A 1 208 ? -15.170 -3.840 13.390 1.00 96.81 208 ASP A CA 1
ATOM 1663 C C . ASP A 1 208 ? -15.689 -3.308 12.039 1.00 96.81 208 ASP A C 1
ATOM 1665 O O . ASP A 1 208 ? -16.891 -3.109 11.878 1.00 96.81 208 ASP A O 1
ATOM 1669 N N . GLY A 1 209 ? -14.804 -3.081 11.061 1.00 96.50 209 GLY A N 1
ATOM 1670 C CA . GLY A 1 209 ? -15.161 -2.591 9.731 1.00 96.50 209 GLY A CA 1
ATOM 1671 C C . GLY A 1 209 ? -15.191 -1.068 9.591 1.00 96.50 209 GLY A C 1
ATOM 1672 O O . GLY A 1 209 ? -15.443 -0.579 8.490 1.00 96.50 209 GLY A O 1
ATOM 1673 N N . THR A 1 210 ? -14.904 -0.305 10.653 1.00 97.44 210 THR A N 1
ATOM 1674 C CA . THR A 1 210 ? -14.879 1.166 10.600 1.00 97.44 210 THR A CA 1
ATOM 1675 C C . THR A 1 210 ? -13.521 1.742 10.182 1.00 97.44 210 THR A C 1
ATOM 1677 O O . THR A 1 210 ? -12.455 1.141 10.358 1.00 97.44 210 THR A O 1
ATOM 1680 N N . LEU A 1 211 ? -13.559 2.961 9.633 1.00 98.25 211 LEU A N 1
ATOM 1681 C CA . LEU A 1 211 ? -12.392 3.721 9.187 1.00 98.25 211 LEU A CA 1
ATOM 1682 C C . LEU A 1 211 ? -12.166 4.937 10.076 1.00 98.25 211 LEU A C 1
ATOM 1684 O O . LEU A 1 211 ? -13.068 5.747 10.270 1.00 98.25 211 LEU A O 1
ATOM 1688 N N . HIS A 1 212 ? -10.932 5.111 10.542 1.00 97.88 212 HIS A N 1
ATOM 1689 C CA . HIS A 1 212 ? -10.536 6.258 11.359 1.00 97.88 212 HIS A CA 1
ATOM 1690 C C . HIS A 1 212 ? -9.415 7.029 10.652 1.00 97.88 212 HIS A C 1
ATOM 1692 O O . HIS A 1 212 ? -8.245 6.651 10.767 1.00 97.88 212 HIS A O 1
ATOM 1698 N N . PRO A 1 213 ? -9.755 8.078 9.879 1.00 97.25 213 PRO A N 1
ATOM 1699 C CA . PRO A 1 213 ? -8.768 8.888 9.173 1.00 97.25 213 PRO A CA 1
ATOM 1700 C C . PRO A 1 213 ? -7.939 9.737 10.147 1.00 97.25 213 PRO A C 1
ATOM 1702 O O . PRO A 1 213 ? -8.384 10.045 11.261 1.00 97.25 213 PRO A O 1
ATOM 1705 N N . GLY A 1 214 ? -6.721 10.071 9.726 1.00 94.31 214 GLY A N 1
ATOM 1706 C CA . GLY A 1 214 ? -5.762 10.910 10.434 1.00 94.31 214 GLY A CA 1
ATOM 1707 C C . GLY A 1 214 ? -5.935 12.418 10.183 1.00 94.31 214 GLY A C 1
ATOM 1708 O O . GLY A 1 214 ? -6.962 12.837 9.645 1.00 94.31 214 GLY A O 1
ATOM 1709 N N . PRO A 1 215 ? -4.934 13.235 10.570 1.00 94.06 215 PRO A N 1
ATOM 1710 C CA . PRO A 1 215 ? -3.685 12.834 11.229 1.00 94.06 215 PRO A CA 1
ATOM 1711 C C . PRO A 1 215 ? -3.906 12.359 12.673 1.00 94.06 215 PRO A C 1
ATOM 1713 O O . PRO A 1 215 ? -4.665 12.955 13.433 1.00 94.06 215 PRO A O 1
ATOM 1716 N N . ARG A 1 216 ? -3.225 11.278 13.064 1.00 94.38 216 ARG A N 1
ATOM 1717 C CA . ARG A 1 216 ? -3.233 10.710 14.425 1.00 94.38 216 ARG A CA 1
ATOM 1718 C C . ARG A 1 216 ? -1.816 10.349 14.864 1.00 94.38 216 ARG A C 1
ATOM 1720 O O . ARG A 1 216 ? -0.930 10.208 14.029 1.00 94.38 216 ARG A O 1
ATOM 1727 N N . THR A 1 217 ? -1.609 10.162 16.163 1.00 92.50 217 THR A N 1
ATOM 1728 C CA . THR A 1 217 ? -0.331 9.700 16.747 1.00 92.50 217 THR A CA 1
ATOM 1729 C C . THR A 1 217 ? -0.434 8.325 17.413 1.00 92.50 217 THR A C 1
ATOM 1731 O O . THR A 1 217 ? 0.575 7.776 17.844 1.00 92.50 217 THR A O 1
ATOM 1734 N N . SER A 1 218 ? -1.637 7.748 17.484 1.00 94.69 218 SER A N 1
ATOM 1735 C CA . SER A 1 218 ? -1.893 6.401 18.000 1.00 94.69 218 SER A CA 1
ATOM 1736 C C . SER A 1 218 ? -1.939 5.355 16.883 1.00 94.69 218 SER A C 1
ATOM 1738 O O . SER A 1 218 ? -2.141 5.691 15.713 1.00 94.69 218 SER A O 1
ATOM 1740 N N . HIS A 1 219 ? -1.747 4.081 17.247 1.00 96.31 219 HIS A N 1
ATOM 1741 C CA . HIS A 1 219 ? -1.777 2.922 16.337 1.00 96.31 219 HIS A CA 1
ATOM 1742 C C . HIS A 1 219 ? -0.876 3.085 15.096 1.00 96.31 219 HIS A C 1
ATOM 1744 O O . HIS A 1 219 ? -1.203 2.636 13.995 1.00 96.31 219 HIS A O 1
ATOM 1750 N N . GLY A 1 220 ? 0.251 3.783 15.266 1.00 95.50 220 GLY A N 1
ATOM 1751 C CA . GLY A 1 220 ? 1.313 3.870 14.266 1.00 95.50 220 GLY A CA 1
ATOM 1752 C C . GLY A 1 220 ? 2.208 2.632 14.299 1.00 95.50 220 GLY A C 1
ATOM 1753 O O . GLY A 1 220 ? 2.065 1.780 15.166 1.00 95.50 220 GLY A O 1
ATOM 1754 N N . LEU A 1 221 ? 3.140 2.541 13.348 1.00 97.19 221 LEU A N 1
ATOM 1755 C CA . LEU A 1 221 ? 4.015 1.368 13.190 1.00 97.19 221 LEU A CA 1
ATOM 1756 C C . LEU A 1 221 ? 5.502 1.700 13.382 1.00 97.19 221 LEU A C 1
ATOM 1758 O O . LEU A 1 221 ? 6.358 0.885 13.049 1.00 97.19 221 LEU A O 1
ATOM 1762 N N . TRP A 1 222 ? 5.835 2.929 13.791 1.00 96.19 222 TRP A N 1
ATOM 1763 C CA . TRP A 1 222 ? 7.205 3.476 13.771 1.00 96.19 222 TRP A CA 1
ATOM 1764 C C . TRP A 1 222 ? 8.002 3.281 15.062 1.00 96.19 222 TRP A C 1
ATOM 1766 O O . TRP A 1 222 ? 9.181 3.629 15.096 1.00 96.19 222 TRP A O 1
ATOM 1776 N N . ASP A 1 223 ? 7.367 2.717 16.080 1.00 93.69 223 ASP A N 1
ATOM 1777 C CA . ASP A 1 223 ? 7.969 2.179 17.301 1.00 93.69 223 ASP A CA 1
ATOM 1778 C C . ASP A 1 223 ? 8.660 0.823 17.071 1.00 93.69 223 ASP A C 1
ATOM 1780 O O . ASP A 1 223 ? 9.506 0.420 17.863 1.00 93.69 223 ASP A O 1
ATOM 1784 N N . ARG A 1 224 ? 8.349 0.137 15.964 1.00 94.62 224 ARG A N 1
ATOM 1785 C CA . ARG A 1 224 ? 8.945 -1.155 15.597 1.00 94.62 224 ARG A CA 1
ATOM 1786 C C . ARG A 1 224 ? 10.175 -1.003 14.711 1.00 94.62 224 ARG A C 1
ATOM 1788 O O . ARG A 1 224 ? 10.243 -0.135 13.836 1.00 94.62 224 ARG A O 1
ATOM 1795 N N . GLU A 1 225 ? 11.139 -1.898 14.856 1.00 95.19 225 GLU A N 1
ATOM 1796 C CA . GLU A 1 225 ? 12.318 -1.927 13.989 1.00 95.19 225 GLU A CA 1
ATOM 1797 C C . GLU A 1 225 ? 12.068 -2.712 12.696 1.00 95.19 225 GLU A C 1
ATOM 1799 O O . GLU A 1 225 ? 11.195 -3.577 12.614 1.00 95.19 225 GLU A O 1
ATOM 1804 N N . THR A 1 226 ? 12.838 -2.400 11.651 1.00 93.06 226 THR A N 1
ATOM 1805 C CA . THR A 1 226 ? 12.874 -3.243 10.448 1.00 93.06 226 THR A CA 1
ATOM 1806 C C . THR A 1 226 ? 13.666 -4.513 10.720 1.00 93.06 226 THR A C 1
ATOM 1808 O O . THR A 1 226 ? 14.724 -4.445 11.337 1.00 93.06 226 THR A O 1
ATOM 1811 N N . GLY A 1 227 ? 13.223 -5.642 10.180 1.00 86.75 227 GLY A N 1
ATOM 1812 C CA . GLY A 1 227 ? 13.876 -6.932 10.362 1.00 86.75 227 GLY A CA 1
ATOM 1813 C C . GLY A 1 227 ? 13.204 -8.030 9.543 1.00 86.75 227 GLY A C 1
ATOM 1814 O O . GLY A 1 227 ? 12.765 -7.797 8.415 1.00 86.75 227 GLY A O 1
ATOM 1815 N N . ALA A 1 228 ? 13.134 -9.231 10.118 1.00 81.81 228 ALA A N 1
ATOM 1816 C CA . ALA A 1 228 ? 12.400 -10.349 9.533 1.00 81.81 228 ALA A CA 1
ATOM 1817 C C . ALA A 1 228 ? 10.908 -10.012 9.356 1.00 81.81 228 ALA A C 1
ATOM 1819 O O . ALA A 1 228 ? 10.349 -9.220 10.115 1.00 81.81 228 ALA A O 1
ATOM 1820 N N . ALA A 1 229 ? 10.264 -10.647 8.377 1.00 85.00 229 ALA A N 1
ATOM 1821 C CA . ALA A 1 229 ? 8.843 -10.488 8.063 1.00 85.00 229 ALA A CA 1
ATOM 1822 C C . ALA A 1 229 ? 7.935 -11.225 9.070 1.00 85.00 229 ALA A C 1
ATOM 1824 O O . ALA A 1 229 ? 7.126 -12.073 8.705 1.00 85.00 229 ALA A O 1
ATOM 1825 N N . GLN A 1 230 ? 8.107 -10.937 10.361 1.00 86.50 230 GLN A N 1
ATOM 1826 C CA . GLN A 1 230 ? 7.359 -11.586 11.436 1.00 86.50 230 GLN A CA 1
ATOM 1827 C C . GLN A 1 230 ? 5.872 -11.248 11.324 1.00 86.50 230 GLN A C 1
ATOM 1829 O O . GLN A 1 230 ? 5.506 -10.086 11.159 1.00 86.50 230 GLN A O 1
ATOM 1834 N N . GLY A 1 231 ? 5.013 -12.267 11.383 1.00 85.12 231 GLY A N 1
ATOM 1835 C CA . GLY A 1 231 ? 3.568 -12.089 11.235 1.00 85.12 231 GLY A CA 1
ATOM 1836 C C . GLY A 1 231 ? 3.137 -11.573 9.858 1.00 85.12 231 GLY A C 1
ATOM 1837 O O . GLY A 1 231 ? 2.040 -11.040 9.746 1.00 85.12 231 GLY A O 1
ATOM 1838 N N . VAL A 1 232 ? 3.975 -11.699 8.823 1.00 90.50 232 VAL A N 1
ATOM 1839 C CA . VAL A 1 232 ? 3.628 -11.365 7.436 1.00 90.50 232 VAL A CA 1
ATOM 1840 C C . VAL A 1 232 ? 3.704 -12.639 6.598 1.00 90.50 232 VAL A C 1
ATOM 1842 O O . VAL A 1 232 ? 4.775 -13.218 6.436 1.00 90.50 232 VAL A O 1
ATOM 1845 N N . THR A 1 233 ? 2.571 -13.072 6.056 1.00 85.25 233 THR A N 1
ATOM 1846 C CA . THR A 1 233 ? 2.451 -14.260 5.199 1.00 85.25 233 THR A CA 1
ATOM 1847 C C . THR A 1 233 ? 1.718 -13.915 3.910 1.00 85.25 233 THR A C 1
ATOM 1849 O O . THR A 1 233 ? 1.107 -12.855 3.783 1.00 85.25 233 THR A O 1
ATOM 1852 N N . PHE A 1 234 ? 1.799 -14.784 2.910 1.00 84.75 234 PHE A N 1
ATOM 1853 C CA . PHE A 1 234 ? 1.350 -14.477 1.556 1.00 84.75 234 PHE A CA 1
ATOM 1854 C C . PHE A 1 234 ? 0.403 -15.554 1.027 1.00 84.75 234 PHE A C 1
ATOM 1856 O O . PHE A 1 234 ? 0.342 -16.668 1.542 1.00 84.75 234 PHE A O 1
ATOM 1863 N N . GLY A 1 235 ? -0.348 -15.207 -0.012 1.00 83.06 235 GLY A N 1
ATOM 1864 C CA . GLY A 1 235 ? -1.107 -16.152 -0.824 1.00 83.06 235 GLY A CA 1
ATOM 1865 C C . GLY A 1 235 ? -1.363 -15.576 -2.214 1.00 83.06 235 GLY A C 1
ATOM 1866 O O . GLY A 1 235 ? -0.799 -14.537 -2.562 1.00 83.06 235 GLY A O 1
ATOM 1867 N N . ASP A 1 236 ? -2.208 -16.229 -3.019 1.00 83.31 236 ASP A N 1
ATOM 1868 C CA . ASP A 1 236 ? -2.488 -15.777 -4.392 1.00 83.31 236 ASP A CA 1
ATOM 1869 C C . ASP A 1 236 ? -3.038 -14.341 -4.413 1.00 83.31 236 ASP A C 1
ATOM 1871 O O . ASP A 1 236 ? -4.204 -14.096 -4.076 1.00 83.31 236 ASP A O 1
ATOM 1875 N N . ARG A 1 237 ? -2.178 -13.397 -4.820 1.00 86.56 237 ARG A N 1
ATOM 1876 C CA . ARG A 1 237 ? -2.460 -11.957 -4.947 1.00 86.56 237 ARG A CA 1
ATOM 1877 C C . ARG A 1 237 ? -2.955 -11.285 -3.659 1.00 86.56 237 ARG A C 1
ATOM 1879 O O . ARG A 1 237 ? -3.682 -10.290 -3.713 1.00 86.56 237 ARG A O 1
ATOM 1886 N N . PHE A 1 238 ? -2.551 -11.783 -2.494 1.00 92.75 238 PHE A N 1
ATOM 1887 C CA . PHE A 1 238 ? -2.803 -11.115 -1.217 1.00 92.75 238 PHE A CA 1
ATOM 1888 C C . PHE A 1 238 ? -1.629 -11.269 -0.252 1.00 92.75 238 PHE A C 1
ATOM 1890 O O . PHE A 1 238 ? -0.797 -12.166 -0.380 1.00 92.75 238 PHE A O 1
ATOM 1897 N N . VAL A 1 239 ? -1.593 -10.389 0.744 1.00 93.50 239 VAL A N 1
ATOM 1898 C CA . VAL A 1 239 ? -0.714 -10.505 1.906 1.00 93.50 239 VAL A CA 1
ATOM 1899 C C . VAL A 1 239 ? -1.558 -10.484 3.174 1.00 93.50 239 VAL A C 1
ATOM 1901 O O . VAL A 1 239 ? -2.497 -9.694 3.302 1.00 93.50 239 VAL A O 1
ATOM 1904 N N . GLN A 1 240 ? -1.239 -11.385 4.093 1.00 94.81 240 GLN A N 1
ATOM 1905 C CA . GLN A 1 240 ? -1.764 -11.403 5.446 1.00 94.81 240 GLN A CA 1
ATOM 1906 C C . GLN A 1 240 ? -0.718 -10.805 6.387 1.00 94.81 240 GLN A C 1
ATOM 1908 O O . GLN A 1 240 ? 0.455 -11.168 6.348 1.00 94.81 240 GLN A O 1
ATOM 1913 N N . ILE A 1 241 ? -1.145 -9.864 7.220 1.00 96.62 241 ILE A N 1
ATOM 1914 C CA . ILE A 1 241 ? -0.324 -9.202 8.228 1.00 96.62 241 ILE A CA 1
ATOM 1915 C C . ILE A 1 241 ? -1.063 -9.362 9.554 1.00 96.62 241 ILE A C 1
ATOM 1917 O O . ILE A 1 241 ? -2.085 -8.713 9.772 1.00 96.62 241 ILE A O 1
ATOM 1921 N N . GLY A 1 242 ? -0.580 -10.304 10.365 1.00 95.81 242 GLY A N 1
ATOM 1922 C CA . GLY A 1 242 ? -1.266 -10.851 11.532 1.00 95.81 242 GLY A CA 1
ATOM 1923 C C . GLY A 1 242 ? -2.704 -11.275 11.209 1.00 95.81 242 GLY A C 1
ATOM 1924 O O . GLY A 1 242 ? -2.906 -12.214 10.433 1.00 95.81 242 GLY A O 1
ATOM 1925 N N . ASN A 1 243 ? -3.690 -10.585 11.775 1.00 97.81 243 ASN A N 1
ATOM 1926 C CA . ASN A 1 243 ? -5.122 -10.860 11.635 1.00 97.81 243 ASN A CA 1
ATOM 1927 C C . ASN A 1 243 ? -5.784 -10.156 10.439 1.00 97.81 243 ASN A C 1
ATOM 1929 O O . ASN A 1 243 ? -6.980 -10.342 10.193 1.00 97.81 243 ASN A O 1
ATOM 1933 N N . PHE A 1 244 ? -5.039 -9.350 9.682 1.00 98.69 244 PHE A N 1
ATOM 1934 C CA . PHE A 1 244 ? -5.566 -8.576 8.560 1.00 98.69 244 PHE A CA 1
ATOM 1935 C C . PHE A 1 244 ? -5.077 -9.114 7.218 1.00 98.69 244 PHE A C 1
ATOM 1937 O O . PHE A 1 244 ? -3.927 -9.524 7.082 1.00 98.69 244 PHE A O 1
ATOM 1944 N N . ARG A 1 245 ? -5.932 -9.063 6.194 1.00 97.69 245 ARG A N 1
ATOM 1945 C CA . ARG A 1 245 ? -5.564 -9.332 4.798 1.00 97.69 245 ARG A CA 1
ATOM 1946 C C . ARG A 1 245 ? -5.793 -8.109 3.935 1.00 97.69 245 ARG A C 1
ATOM 1948 O O . ARG A 1 245 ? -6.854 -7.487 4.007 1.00 97.69 245 ARG A O 1
ATOM 1955 N N . ILE A 1 246 ? -4.824 -7.832 3.068 1.00 98.50 246 ILE A N 1
ATOM 1956 C CA . ILE A 1 246 ? -4.991 -6.918 1.940 1.00 98.50 246 ILE A CA 1
ATOM 1957 C C . ILE A 1 246 ? -4.694 -7.655 0.639 1.00 98.50 246 ILE A C 1
ATOM 1959 O O . ILE A 1 246 ? -3.760 -8.459 0.577 1.00 98.50 246 ILE A O 1
ATOM 1963 N N . GLY A 1 247 ? -5.468 -7.408 -0.410 1.00 96.50 247 GLY A N 1
ATOM 1964 C CA . GLY A 1 247 ? -5.236 -8.113 -1.665 1.00 96.50 247 GLY A CA 1
ATOM 1965 C C . GLY A 1 247 ? -6.277 -7.888 -2.741 1.00 96.50 247 GLY A C 1
ATOM 1966 O O . GLY A 1 247 ? -7.354 -7.341 -2.497 1.00 96.50 247 GLY A O 1
ATOM 1967 N N . ASP A 1 248 ? -5.915 -8.352 -3.931 1.00 97.12 248 ASP A N 1
ATOM 1968 C CA . ASP A 1 248 ? -6.753 -8.381 -5.122 1.00 97.12 248 ASP A CA 1
ATOM 1969 C C . ASP A 1 248 ? -7.762 -9.535 -5.035 1.00 97.12 248 ASP A C 1
ATOM 1971 O O . ASP A 1 248 ? -7.379 -1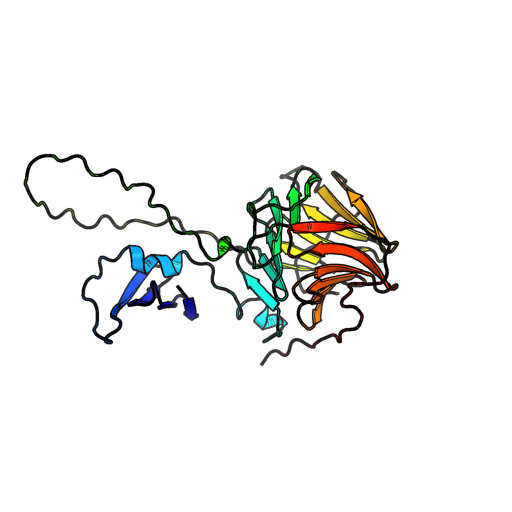0.705 -4.979 1.00 97.12 248 ASP A O 1
ATOM 1975 N N . VAL A 1 249 ? -9.053 -9.217 -5.027 1.00 96.19 249 VAL A N 1
ATOM 1976 C CA . VAL A 1 249 ? -10.172 -10.151 -4.851 1.00 96.19 249 VAL A CA 1
ATOM 1977 C C . VAL A 1 249 ? -10.635 -10.772 -6.176 1.00 96.19 249 VAL A C 1
ATOM 1979 O O . VAL A 1 249 ? -11.039 -11.935 -6.189 1.00 96.19 249 VAL A O 1
ATOM 1982 N N . ASP A 1 250 ? -10.567 -10.053 -7.291 1.00 94.38 250 ASP A N 1
ATOM 1983 C CA . ASP A 1 250 ? -11.114 -10.511 -8.581 1.00 94.38 250 ASP A CA 1
ATOM 1984 C C . ASP A 1 250 ? -10.648 -9.659 -9.779 1.00 94.38 250 ASP A C 1
ATOM 1986 O O . ASP A 1 250 ? -11.363 -9.528 -10.770 1.00 94.38 250 ASP A O 1
ATOM 1990 N N . SER A 1 251 ? -9.474 -9.036 -9.679 1.00 93.19 251 SER A N 1
ATOM 1991 C CA . SER A 1 251 ? -8.957 -7.966 -10.543 1.00 93.19 251 SER A CA 1
ATOM 1992 C C . SER A 1 251 ? -9.732 -6.648 -10.446 1.00 93.19 251 SER A C 1
ATOM 1994 O O . SER A 1 251 ? -9.118 -5.585 -10.473 1.00 93.19 251 SER A O 1
ATOM 1996 N N . SER A 1 252 ? -11.054 -6.667 -10.256 1.00 97.12 252 SER A N 1
ATOM 1997 C CA . SER A 1 252 ? -11.870 -5.450 -10.154 1.00 97.12 252 SER A CA 1
ATOM 1998 C C . SER A 1 252 ? -11.919 -4.853 -8.745 1.00 97.12 252 SER A C 1
ATOM 2000 O O . SER A 1 252 ? -12.170 -3.657 -8.601 1.00 97.12 252 SER A O 1
ATOM 2002 N N . HIS A 1 253 ? -11.643 -5.641 -7.707 1.00 98.56 253 HIS A N 1
ATOM 2003 C CA . HIS A 1 253 ? -11.737 -5.228 -6.311 1.00 98.56 253 HIS A CA 1
ATOM 2004 C C . HIS A 1 253 ? -10.443 -5.520 -5.556 1.00 98.56 253 HIS A C 1
ATOM 2006 O O . HIS A 1 253 ? -9.969 -6.651 -5.519 1.00 98.56 253 HIS A O 1
ATOM 2012 N N . PHE A 1 254 ? -9.913 -4.515 -4.869 1.00 98.69 254 PHE A N 1
ATOM 2013 C CA . PHE A 1 254 ? -8.884 -4.676 -3.846 1.00 98.69 254 PHE A CA 1
ATOM 2014 C C . PHE A 1 254 ? -9.491 -4.415 -2.478 1.00 98.69 254 PHE A C 1
ATOM 2016 O O . PHE A 1 254 ? -10.304 -3.504 -2.327 1.00 98.69 254 PHE A O 1
ATOM 2023 N N . SER A 1 255 ? -9.106 -5.189 -1.470 1.00 98.50 255 SER A N 1
ATOM 2024 C CA . SER A 1 255 ? -9.732 -5.109 -0.149 1.00 98.50 255 SER A CA 1
ATOM 2025 C C . SER A 1 255 ? -8.727 -4.966 0.984 1.00 98.50 255 SER A C 1
ATOM 2027 O O . SER A 1 255 ? -7.579 -5.388 0.867 1.00 98.50 255 SER A O 1
ATOM 2029 N N . VAL A 1 256 ? -9.189 -4.378 2.089 1.00 98.75 256 VAL A N 1
ATOM 2030 C CA . VAL A 1 256 ? -8.622 -4.535 3.435 1.00 98.75 256 VAL A CA 1
ATOM 2031 C C . VAL A 1 256 ? -9.674 -5.255 4.264 1.00 98.75 256 VAL A C 1
ATOM 2033 O O . VAL A 1 256 ? -10.813 -4.796 4.331 1.00 98.75 256 VAL A O 1
ATOM 2036 N N . SER A 1 257 ? -9.322 -6.382 4.873 1.00 98.38 257 SER A N 1
ATOM 2037 C CA . SER A 1 257 ? -10.249 -7.218 5.639 1.00 98.38 257 SER A CA 1
ATOM 2038 C C . SER A 1 257 ? -9.591 -7.806 6.885 1.00 98.38 257 SER A C 1
ATOM 2040 O O . SER A 1 257 ? -8.366 -7.824 6.998 1.00 98.38 257 SER A O 1
ATOM 2042 N N . HIS A 1 258 ? -10.406 -8.286 7.817 1.00 98.31 258 HIS A N 1
ATOM 2043 C CA . HIS A 1 258 ? -9.996 -8.857 9.094 1.00 98.31 258 HIS A CA 1
ATOM 2044 C C . HIS A 1 258 ? -10.488 -10.302 9.246 1.00 98.31 258 HIS A C 1
ATOM 2046 O O . HIS A 1 258 ? -11.550 -10.657 8.732 1.00 98.31 258 HIS A O 1
ATOM 2052 N N . VAL A 1 259 ? -9.749 -11.123 9.999 1.00 96.06 259 VAL A N 1
ATOM 2053 C CA . VAL A 1 259 ? -10.017 -12.562 10.189 1.00 96.06 259 VAL A CA 1
ATOM 2054 C C . VAL A 1 259 ? -11.393 -12.861 10.792 1.00 96.06 259 VAL A C 1
ATOM 2056 O O . VAL A 1 259 ? -11.959 -13.920 10.547 1.00 96.06 259 VAL A O 1
ATOM 2059 N N . GLN A 1 260 ? -11.982 -11.903 11.513 1.00 92.12 260 GLN A N 1
ATOM 2060 C CA . GLN A 1 260 ? -13.349 -11.998 12.048 1.00 92.12 260 GLN A CA 1
ATOM 2061 C C . GLN A 1 260 ? -14.448 -11.831 10.976 1.00 92.12 260 GLN A C 1
ATOM 2063 O O . GLN A 1 260 ? -15.625 -11.739 11.313 1.00 92.12 260 GLN A O 1
ATOM 2068 N N . GLY A 1 261 ? -14.086 -11.779 9.691 1.00 88.25 261 GLY A N 1
ATOM 2069 C CA . GLY A 1 261 ? -15.024 -11.770 8.566 1.00 88.25 261 GLY A CA 1
ATOM 2070 C C . GLY A 1 261 ? -15.436 -10.382 8.075 1.00 88.25 261 GLY A C 1
ATOM 2071 O O . GLY A 1 261 ? -16.290 -10.285 7.199 1.00 88.25 261 GLY A O 1
ATOM 2072 N N . GLN A 1 262 ? -14.839 -9.311 8.606 1.00 95.69 262 GLN A N 1
ATOM 2073 C CA . GLN A 1 262 ? -15.127 -7.942 8.172 1.00 95.69 262 GLN A CA 1
ATOM 2074 C C . GLN A 1 262 ? -14.218 -7.522 7.017 1.00 95.69 262 GLN A C 1
ATOM 2076 O O . GLN A 1 262 ? -12.996 -7.489 7.151 1.00 95.69 262 GLN A O 1
ATOM 2081 N N . THR A 1 263 ? -14.813 -7.114 5.904 1.00 98.00 263 THR A N 1
ATOM 2082 C CA . THR A 1 263 ? -14.183 -6.287 4.877 1.00 98.00 263 THR A CA 1
ATOM 2083 C C . THR A 1 263 ? -14.349 -4.822 5.271 1.00 98.00 263 THR A C 1
ATOM 2085 O O . THR A 1 263 ? -15.454 -4.300 5.389 1.00 98.00 263 THR A O 1
ATOM 2088 N N . ILE A 1 264 ? -13.228 -4.149 5.497 1.00 98.62 264 ILE A N 1
ATOM 2089 C CA . ILE A 1 264 ? -13.162 -2.813 6.098 1.00 98.62 264 ILE A CA 1
ATOM 2090 C C . ILE A 1 264 ? -13.190 -1.729 5.016 1.00 98.62 264 ILE A C 1
ATOM 2092 O O . ILE A 1 264 ? -13.787 -0.669 5.184 1.00 98.62 264 ILE A O 1
ATOM 2096 N N . GLN A 1 265 ? -12.539 -1.988 3.884 1.00 98.62 265 GLN A N 1
ATOM 2097 C CA . GLN A 1 265 ? -12.486 -1.068 2.754 1.00 98.62 265 GLN A CA 1
ATOM 2098 C C . GLN A 1 265 ? -12.331 -1.855 1.463 1.00 98.62 265 GLN A C 1
ATOM 2100 O O . GLN A 1 265 ? -11.489 -2.748 1.382 1.00 98.62 265 GLN A O 1
ATOM 2105 N N . VAL A 1 266 ? -13.092 -1.465 0.443 1.00 98.75 266 VAL A N 1
ATOM 2106 C CA . VAL A 1 266 ? -12.907 -1.924 -0.934 1.00 98.75 266 VAL A CA 1
ATOM 2107 C C . VAL A 1 266 ? -12.503 -0.765 -1.829 1.00 98.75 266 VAL A C 1
ATOM 2109 O O . VAL A 1 266 ? -13.063 0.327 -1.744 1.00 98.75 266 VAL A O 1
ATOM 2112 N N . PHE A 1 267 ? -11.526 -1.010 -2.688 1.00 98.75 267 PHE A N 1
ATOM 2113 C CA . PHE A 1 267 ? -11.106 -0.141 -3.777 1.00 98.75 267 PHE A CA 1
ATOM 2114 C C . PHE A 1 267 ? -11.504 -0.833 -5.074 1.00 98.75 267 PHE A C 1
ATOM 2116 O O . PHE A 1 267 ? -11.270 -2.032 -5.223 1.00 98.75 267 PHE A O 1
ATOM 2123 N N . ARG A 1 268 ? -12.124 -0.101 -5.994 1.00 98.62 268 ARG A N 1
ATOM 2124 C CA . ARG A 1 268 ? -12.590 -0.648 -7.270 1.00 98.62 268 ARG A CA 1
ATOM 2125 C C . ARG A 1 268 ? -11.695 -0.223 -8.419 1.00 98.62 268 ARG A C 1
ATOM 2127 O O . ARG A 1 268 ? -11.098 0.850 -8.381 1.00 98.62 268 ARG A O 1
ATOM 2134 N N . SER A 1 269 ? -11.610 -1.059 -9.446 1.00 97.56 269 SER A N 1
ATOM 2135 C CA . SER A 1 269 ? -10.815 -0.801 -10.648 1.00 97.56 269 SER A CA 1
ATOM 2136 C C . SER A 1 269 ? -11.247 0.469 -11.382 1.00 97.56 269 SER A C 1
ATOM 2138 O O . SER A 1 269 ? -10.475 1.001 -12.162 1.00 97.56 269 SER A O 1
ATOM 2140 N N . ASP A 1 270 ? -12.462 0.962 -11.135 1.00 96.88 270 ASP A N 1
ATOM 2141 C CA . ASP A 1 270 ? -12.959 2.260 -11.607 1.00 96.88 270 ASP A CA 1
ATOM 2142 C C . ASP A 1 270 ? -12.479 3.457 -10.762 1.00 96.88 270 ASP A C 1
ATOM 2144 O O . ASP A 1 270 ? -12.964 4.560 -10.960 1.00 96.88 270 ASP A O 1
ATOM 2148 N N . GLY A 1 271 ? -11.582 3.248 -9.792 1.00 96.62 271 GLY A N 1
ATOM 2149 C CA . GLY A 1 271 ? -11.027 4.290 -8.928 1.00 96.62 271 GLY A CA 1
ATOM 2150 C C . GLY A 1 271 ? -11.910 4.679 -7.734 1.00 96.62 271 GLY A C 1
ATOM 2151 O O . GLY A 1 271 ? -11.490 5.476 -6.893 1.00 96.62 271 GLY A O 1
ATOM 2152 N N . THR A 1 272 ? -13.116 4.123 -7.590 1.00 98.44 272 THR A N 1
ATOM 2153 C CA . THR A 1 272 ? -13.987 4.431 -6.444 1.00 98.44 272 THR A CA 1
ATOM 2154 C C . THR A 1 272 ? -13.612 3.636 -5.188 1.00 98.44 272 THR A C 1
ATOM 2156 O O . THR A 1 272 ? -12.980 2.577 -5.242 1.00 98.44 272 THR A O 1
ATOM 2159 N N . THR A 1 273 ? -14.008 4.149 -4.016 1.00 98.31 273 THR A N 1
ATOM 2160 C CA . THR A 1 273 ? -13.767 3.502 -2.716 1.00 98.31 273 THR A CA 1
ATOM 2161 C C . THR A 1 273 ? -15.068 3.298 -1.947 1.00 98.31 273 THR A C 1
ATOM 2163 O O . THR A 1 273 ? -15.894 4.202 -1.858 1.00 98.31 273 THR A O 1
ATOM 2166 N N . HIS A 1 274 ? -15.238 2.103 -1.381 1.00 98.19 274 HIS A N 1
ATOM 2167 C CA . HIS A 1 274 ? -16.450 1.647 -0.696 1.00 98.19 274 HIS A CA 1
ATOM 2168 C C . HIS A 1 274 ? -16.106 1.181 0.727 1.00 98.19 274 HIS A C 1
ATOM 2170 O O . HIS A 1 274 ? -15.471 0.131 0.879 1.00 98.19 274 HIS A O 1
ATOM 2176 N N . PRO A 1 275 ? -16.421 1.982 1.761 1.00 97.69 275 PRO A N 1
ATOM 2177 C CA . PRO A 1 275 ? -16.126 1.631 3.148 1.00 97.69 275 PRO A CA 1
ATOM 2178 C C . PRO A 1 275 ? -17.040 0.504 3.660 1.00 97.69 275 PRO A C 1
ATOM 2180 O O . PRO A 1 275 ? -18.154 0.329 3.166 1.00 97.69 275 PRO A O 1
ATOM 2183 N N . GLY A 1 276 ? -16.560 -0.252 4.649 1.00 96.25 276 GLY A N 1
ATOM 2184 C CA . GLY A 1 276 ? -17.351 -1.212 5.421 1.00 96.25 276 GLY A CA 1
ATOM 2185 C C . GLY A 1 276 ? -18.186 -0.553 6.537 1.00 96.25 276 GLY A C 1
ATOM 2186 O O . GLY A 1 276 ? -18.352 0.672 6.542 1.00 96.25 276 GLY A O 1
ATOM 2187 N N . PRO A 1 277 ? -18.704 -1.344 7.499 1.00 95.44 277 PRO A N 1
ATOM 2188 C CA . PRO A 1 277 ? -18.550 -2.798 7.626 1.00 95.44 277 PRO A CA 1
ATOM 2189 C C . PRO A 1 277 ? -19.327 -3.572 6.555 1.00 95.44 277 PRO A C 1
ATOM 2191 O O . PRO A 1 277 ? -20.436 -3.198 6.181 1.00 95.44 277 PRO A O 1
ATOM 2194 N N . ARG A 1 278 ? -18.744 -4.668 6.065 1.00 95.38 278 ARG A N 1
ATOM 2195 C CA . ARG A 1 278 ? -19.367 -5.620 5.128 1.00 95.38 278 ARG A CA 1
ATOM 2196 C C . ARG A 1 278 ? -18.637 -6.961 5.185 1.00 95.38 278 ARG A C 1
ATOM 2198 O O . ARG A 1 278 ? -17.544 -7.026 5.728 1.00 95.38 278 ARG A O 1
ATOM 2205 N N . THR A 1 279 ? -19.217 -8.021 4.635 1.00 95.38 279 THR A N 1
ATOM 2206 C CA . THR A 1 279 ? -18.683 -9.398 4.750 1.00 95.38 279 THR A CA 1
ATOM 2207 C C . THR A 1 279 ? -18.319 -10.038 3.408 1.00 95.38 279 THR A C 1
ATOM 2209 O O . THR A 1 279 ? -17.876 -11.181 3.351 1.00 95.38 279 THR A O 1
ATOM 2212 N N . ASP A 1 280 ? -18.489 -9.303 2.314 1.00 96.06 280 ASP A N 1
ATOM 2213 C CA . ASP A 1 280 ? -18.141 -9.691 0.953 1.00 96.06 280 ASP A CA 1
ATOM 2214 C C . ASP A 1 280 ? -16.841 -9.006 0.488 1.00 96.06 280 ASP A C 1
ATOM 2216 O O . ASP A 1 280 ? -16.295 -8.130 1.160 1.00 96.06 280 ASP A O 1
ATOM 2220 N N . TRP A 1 281 ? -16.323 -9.409 -0.676 1.00 96.50 281 TRP A N 1
ATOM 2221 C CA . TRP A 1 281 ? -15.080 -8.890 -1.273 1.00 96.50 281 TRP A CA 1
ATOM 2222 C C . TRP A 1 281 ? -13.850 -9.005 -0.367 1.00 96.50 281 TRP A C 1
ATOM 2224 O O . TRP A 1 281 ? -13.167 -8.023 -0.085 1.00 96.50 281 TRP A O 1
ATOM 2234 N N . THR A 1 282 ? -13.563 -10.225 0.078 1.00 96.38 282 THR A N 1
ATOM 2235 C CA . THR A 1 282 ? -12.394 -10.548 0.901 1.00 96.38 282 THR A CA 1
ATOM 2236 C C . THR A 1 282 ? -11.578 -11.680 0.281 1.00 96.38 282 THR A C 1
ATOM 2238 O O . THR A 1 282 ? -12.083 -12.493 -0.493 1.00 96.38 282 THR A O 1
ATOM 2241 N N . THR A 1 283 ? -10.303 -11.761 0.657 1.00 94.00 283 THR A N 1
ATOM 2242 C CA . THR A 1 283 ? -9.406 -12.867 0.316 1.00 94.00 283 THR A CA 1
ATOM 2243 C C . THR A 1 283 ? -9.337 -13.943 1.404 1.00 94.00 283 THR A C 1
ATOM 2245 O O . THR A 1 283 ? -8.597 -14.908 1.229 1.00 94.00 283 THR A O 1
ATOM 2248 N N . PHE A 1 284 ? -10.092 -13.848 2.512 1.00 90.81 284 PHE A N 1
ATOM 2249 C CA . PHE A 1 284 ? -10.067 -14.848 3.600 1.00 90.81 284 PHE A CA 1
ATOM 2250 C C . PHE A 1 284 ? -10.499 -16.266 3.184 1.00 90.81 284 PHE A C 1
ATOM 2252 O O . PHE A 1 284 ? -10.080 -17.232 3.811 1.00 90.81 284 PHE A O 1
ATOM 2259 N N . GLY A 1 285 ? -11.234 -16.417 2.077 1.00 86.12 285 GLY A N 1
ATOM 2260 C CA . GLY A 1 285 ? -11.544 -17.728 1.490 1.00 86.12 285 GLY A CA 1
ATOM 2261 C C . GLY A 1 285 ? -10.386 -18.388 0.727 1.00 86.12 285 GLY A C 1
ATOM 2262 O O . GLY A 1 285 ? -10.519 -19.524 0.279 1.00 86.12 285 GLY A O 1
ATOM 2263 N N . ARG A 1 286 ? -9.256 -17.692 0.544 1.00 88.06 286 ARG A N 1
ATOM 2264 C CA . ARG A 1 286 ? -8.083 -18.213 -0.170 1.00 88.06 286 ARG A CA 1
ATOM 2265 C C . ARG A 1 286 ? -7.050 -18.784 0.791 1.00 88.06 286 ARG A C 1
ATOM 2267 O O . ARG A 1 286 ? -6.849 -18.261 1.890 1.00 88.06 286 ARG A O 1
ATOM 2274 N N . GLN A 1 287 ? -6.367 -19.831 0.345 1.00 83.56 287 GLN A N 1
ATOM 2275 C CA . GLN A 1 287 ? -5.301 -20.466 1.111 1.00 83.56 287 GLN A CA 1
ATOM 2276 C C . GLN A 1 287 ? -4.072 -19.562 1.203 1.00 83.56 287 GLN A C 1
ATOM 2278 O O . GLN A 1 287 ? -3.771 -18.798 0.280 1.00 83.56 287 GLN A O 1
ATOM 2283 N N . LEU A 1 288 ? -3.368 -19.666 2.330 1.00 82.75 288 LEU A N 1
ATOM 2284 C CA . LEU A 1 288 ? -1.993 -19.189 2.412 1.00 82.75 288 LEU A CA 1
ATOM 2285 C C . LEU A 1 288 ? -1.137 -20.052 1.487 1.00 82.75 288 LEU A C 1
ATOM 2287 O O . LEU A 1 288 ? -1.384 -21.248 1.337 1.00 82.75 288 LEU A O 1
ATOM 2291 N N . VAL A 1 289 ? -0.156 -19.430 0.850 1.00 72.25 289 VAL A N 1
ATOM 2292 C CA . VAL A 1 289 ? 0.816 -20.129 0.018 1.00 72.25 289 VAL A CA 1
ATOM 2293 C C . VAL A 1 289 ? 2.159 -19.956 0.690 1.00 72.25 289 VAL A C 1
ATOM 2295 O O . VAL A 1 289 ? 2.625 -18.828 0.872 1.00 72.25 289 VAL A O 1
ATOM 2298 N N . ASP A 1 290 ? 2.774 -21.080 1.047 1.00 58.06 290 ASP A N 1
ATOM 2299 C CA . ASP A 1 290 ? 4.172 -21.075 1.431 1.00 58.06 290 ASP A CA 1
ATOM 2300 C C . ASP A 1 290 ? 4.972 -20.666 0.208 1.00 58.06 290 ASP A C 1
ATOM 2302 O O . ASP A 1 290 ? 4.998 -21.315 -0.836 1.00 58.06 290 ASP A O 1
ATOM 2306 N N . CYS A 1 291 ? 5.564 -19.500 0.341 1.00 53.25 291 CYS A N 1
ATOM 2307 C CA . CYS A 1 291 ? 6.436 -18.918 -0.637 1.00 53.25 291 CYS A CA 1
ATOM 2308 C C . CYS A 1 291 ? 7.715 -19.784 -0.674 1.00 53.25 291 CYS A C 1
ATOM 2310 O O . CYS A 1 291 ? 8.583 -19.682 0.197 1.00 53.25 291 CYS A O 1
ATOM 2312 N N . THR A 1 292 ? 7.779 -20.718 -1.628 1.00 35.94 292 THR A N 1
ATOM 2313 C CA . THR A 1 292 ? 8.858 -21.707 -1.738 1.00 35.94 292 THR A CA 1
ATOM 2314 C C . THR A 1 292 ? 10.100 -21.068 -2.332 1.00 35.94 292 THR A C 1
ATOM 2316 O O . THR A 1 292 ? 10.116 -20.727 -3.517 1.00 35.94 292 THR A O 1
ATOM 2319 N N . VAL A 1 293 ? 11.147 -20.937 -1.515 1.00 33.38 293 VAL A N 1
ATOM 2320 C CA . VAL A 1 293 ? 12.507 -20.626 -1.970 1.00 33.38 293 VAL A CA 1
ATOM 2321 C C . VAL A 1 293 ? 13.029 -21.841 -2.741 1.00 33.38 293 VAL A C 1
ATOM 2323 O O . VAL A 1 293 ? 13.467 -22.810 -2.127 1.00 33.38 293 VAL A O 1
ATOM 2326 N N . GLU A 1 294 ? 12.920 -21.814 -4.070 1.00 30.80 294 GLU A N 1
ATOM 2327 C CA . GLU A 1 294 ? 13.715 -22.689 -4.948 1.00 30.80 294 GLU A CA 1
ATOM 2328 C C . GLU A 1 294 ? 15.146 -22.157 -5.089 1.00 30.80 294 GLU A C 1
ATOM 2330 O O . GLU A 1 294 ? 15.310 -20.919 -5.248 1.00 30.80 294 GLU A O 1
#

Organism: NCBI:txid1628268

Sequence (294 aa):
MRFLQLGKFRIGDVDGRRFVVTHLKTGNLLQLYNSDGTLDPDESASWAGQLNNRYAQFHCGGVQTILGTCPGITTGDRFMQLGDWRLAAMDNNHFSISHRNGETAMIYKSDGTLHKGPREDWGGWDREAKKVTTPGASLLQWMGGRRRLLKSKKIKFPQVRHERIKFGDRFIQFGKFRIGEADETHFSISHKGKDGETSQTIQIFRSDGTLHPGPRTSHGLWDRETGAAQGVTFGDRFVQIGNFRIGDVDSSHFSVSHVQGQTIQVFRSDGTTHPGPRTDWTTFGRQLVDCTVE

Foldseek 3Di:
DDWDDDPQWIWDDQPVFKIWIAGQVLLATPWIAGNVGDTDPPSVPNSSSVRNQFWPFPCDDPCLVVFNRAAQWIWTQLWIGQHQWIWGPLDQFWTFIAGNVQATQWIFGQQLDIDGDRDNPPGPNCSRDDPPPDPDVPPPDDDDDDDDPDDDPPPPDDRDDGDTWFAFQAWIDRPQWIWGFLDLFWTFIWGDDDVVDQTATNWIQTQQLEIDTDRDRPSHDVVTDTDDRHQWFAHRRWIGRNQWIWGDQDSQWTFIHGVVQATNKIAGNSSHIDGDRDRDRDCNVTDTDRSDND

Radius of gyration: 21.95 Å; chains: 1; bounding box: 54×52×59 Å

Secondary structure (DSSP, 8-state):
--EEEETTEEEEESSSSEEEEEETTTTEEEEEEETTSPBP--TT-TTGGGGGGSPP-BSSSSSHHHH---TTEEEETTEEEETTEEEEE-SSSEEEEEETTS-EEEEEETTS-EEES--SSS-SSGGGG-----TT-----------------------------EEETTEEEETTEEEEEEETTEEEEEEPPPTTSPPEEEEEEETTS-EEEEEESSS-STTSPB-S-TTEEEETTEEEETTEEEEESSSSEEEEEETTS-EEEEEETTS-EEEEEESSS-STTSPB------

pLDDT: mean 77.98, std 22.48, range [28.3, 98.75]